Protein AF-A0A954D3E6-F1 (afdb_monomer)

Mean predicted aligned error: 11.36 Å

Secondary structure (DSSP, 8-state):
--EEEEEE-S--EEETTSPPEEEEEEEE-SSS-EEEE-TT--SSSEEEEEE-TTS-EEEEEEHHHHHHHTT-SS------EEEE-TT-EEEEEEEGGGG--PPPSEEEEEEEEEEETTTTEEEE---EEEEEE----SEEEEEEE-TTTTEEEEEEEEESSSEEEEEEEE-TTSTT-BPPPEEE------SSSPPP-----------S--------

Sequence (216 aa):
MSLKLSIEVPKPRLDTLEGLTVELTLENRGATAVSLPAEDDVSGAWGFEFFAPSGELVRRADGETHQWMMSTARVDREVRLDALPPGGTWRWSVDLATYHYGLPVGVHRLEAVCRSTSSSLELRSNPVSVEVAEVVPVRAQWSRDNSVLDGLVALFELNDGGRRWRLRQHNAPRPLAAWYSEPVELAPLPSDGDPPPFTATASFFRTDTFDHFFDR

Foldseek 3Di:
DDKAKAKDWPPQEEAQQDWTKMKIKMWAQDQFKDKFQDPPWLAQFKKKFKADPVRDTPDMFGSQLLCVQLVDVDDDHDRDIDIAGNGRMDMDMDTCLSSFDGDDAAKIKMKMWGDDPVPNDIHIHDIDIHGYHYFDFPDKDWDQPDPVWRKIKIWGFGDDPDTWIWIKIATDSRNNHIRRTDTDDDDDADPDDDGDPDPPPPPPPPPPDPPVDPDD

Nearest PDB structures (foldseek):
  4ouu-assembly2_B  TM=4.078E-01  e=1.882E-02  Mus musculus
  2ykl-assembly1_L  TM=3.929E-01  e=2.220E-02  Homo sapiens
  7t0j-assembly3_D  TM=3.971E-01  e=3.643E-02  Mus musculus
  7jwp-assembly2_C  TM=2.993E-01  e=2.220E-02  Homo sapiens
  4s1d-assembly2_C  TM=2.926E-01  e=2.478E-02  Mus musculus

pLDDT: mean 74.27, std 20.87, range [27.14, 98.19]

Radius of gyration: 20.29 Å; Cα contacts (8 Å, |Δi|>4): 457; chains: 1; bounding box: 52×30×50 Å

Solvent-accessible surface area (backbone atoms only — not comparable to full-atom values): 12558 Å² total; per-residue (Å²): 135,42,71,48,47,40,59,48,52,92,64,39,69,44,38,62,55,51,60,50,52,35,38,41,38,42,35,27,76,26,94,54,65,46,79,39,73,34,96,83,40,48,10,69,33,44,33,38,41,31,19,40,86,88,67,48,81,76,45,75,44,29,24,44,51,31,39,62,48,45,64,52,96,63,81,64,69,70,74,44,69,40,76,44,42,50,71,29,72,50,74,54,75,46,59,52,38,72,50,58,64,77,68,70,70,43,60,30,42,36,32,44,36,40,45,40,87,94,70,78,42,76,48,60,27,53,77,43,73,34,36,28,42,82,70,75,64,80,42,78,47,78,47,71,49,53,96,86,48,70,16,43,33,39,40,32,34,34,78,83,94,51,90,43,38,33,42,29,44,27,37,56,83,24,77,82,35,52,50,54,41,44,84,49,88,71,76,86,69,70,95,79,68,83,77,72,84,80,74,72,74,70,79,65,73,82,65,92,62,82,73,89,67,89,72,131

Structure (mmCIF, N/CA/C/O backbone):
data_AF-A0A954D3E6-F1
#
_entry.id   AF-A0A954D3E6-F1
#
loop_
_atom_site.group_PDB
_atom_site.id
_atom_site.type_symbol
_atom_site.label_atom_id
_atom_site.label_alt_id
_atom_site.label_comp_id
_atom_site.label_asym_id
_atom_site.label_entity_id
_atom_site.label_seq_id
_atom_site.pdbx_PDB_ins_code
_atom_site.Cartn_x
_atom_site.Cartn_y
_atom_site.Cartn_z
_atom_site.occupancy
_atom_site.B_iso_or_equiv
_atom_site.auth_seq_id
_atom_site.auth_comp_id
_atom_site.auth_asym_id
_atom_site.auth_atom_id
_atom_site.pdbx_PDB_model_num
ATOM 1 N N . MET A 1 1 ? -21.239 1.921 16.981 1.00 78.12 1 MET A N 1
ATOM 2 C CA . MET A 1 1 ? -19.884 2.365 16.598 1.00 78.12 1 MET A CA 1
ATOM 3 C C . MET A 1 1 ? -19.971 2.982 15.211 1.00 78.12 1 MET A C 1
ATOM 5 O O . MET A 1 1 ? -20.623 2.382 14.370 1.00 78.12 1 MET A O 1
ATOM 9 N N . SER A 1 2 ? -19.426 4.180 14.990 1.00 91.44 2 SER A N 1
ATOM 10 C CA . SER A 1 2 ? -19.468 4.857 13.684 1.00 91.44 2 SER A CA 1
ATOM 11 C C . SER A 1 2 ? -18.056 5.312 13.348 1.00 91.44 2 SER A C 1
ATOM 13 O O . SER A 1 2 ? -17.573 6.282 13.923 1.00 91.44 2 SER A O 1
ATOM 15 N N . LEU A 1 3 ? -17.374 4.558 12.491 1.00 94.81 3 LEU A N 1
ATOM 16 C CA . LEU A 1 3 ? -16.015 4.851 12.045 1.00 94.81 3 LEU A CA 1
ATOM 17 C C . LEU A 1 3 ? -16.036 5.121 10.544 1.00 94.81 3 LEU A C 1
ATOM 19 O O . LEU A 1 3 ? -16.798 4.485 9.814 1.00 94.81 3 LEU A O 1
ATOM 23 N N . LYS A 1 4 ? -15.190 6.039 10.082 1.00 96.56 4 LYS A N 1
ATOM 24 C CA . LYS A 1 4 ? -14.958 6.264 8.655 1.00 96.56 4 LYS A CA 1
ATOM 25 C C . LYS A 1 4 ? -13.467 6.181 8.372 1.00 96.56 4 LYS A C 1
ATOM 27 O O . LYS A 1 4 ? -12.716 7.037 8.824 1.00 96.56 4 LYS A O 1
ATOM 32 N N . LEU A 1 5 ? -13.075 5.181 7.593 1.00 97.44 5 LEU A N 1
ATOM 33 C CA . LEU A 1 5 ? -11.751 5.095 6.993 1.00 97.44 5 LEU A CA 1
ATOM 34 C C . LEU A 1 5 ? -11.808 5.724 5.598 1.00 97.44 5 LEU A C 1
ATOM 36 O O . LEU A 1 5 ? -12.749 5.479 4.845 1.00 97.44 5 LEU A O 1
ATOM 40 N N . SER A 1 6 ? -10.821 6.543 5.262 1.00 98.06 6 SER A N 1
ATOM 41 C CA . SER A 1 6 ? -10.653 7.129 3.932 1.00 98.06 6 SER A CA 1
ATOM 42 C C . SER A 1 6 ? -9.208 6.959 3.485 1.00 98.06 6 SER A C 1
ATOM 44 O O . SER A 1 6 ? -8.307 6.980 4.324 1.00 98.06 6 SER A O 1
ATOM 46 N N . ILE A 1 7 ? -9.010 6.789 2.181 1.00 98.06 7 ILE A N 1
ATOM 47 C CA . ILE A 1 7 ? -7.691 6.730 1.554 1.00 98.06 7 ILE A CA 1
ATOM 48 C C . ILE A 1 7 ? -7.613 7.756 0.431 1.00 98.06 7 ILE A C 1
ATOM 50 O O . ILE A 1 7 ? -8.561 7.923 -0.347 1.00 98.06 7 ILE A O 1
ATOM 54 N N . GLU A 1 8 ? -6.464 8.407 0.341 1.00 97.75 8 GLU A N 1
ATOM 55 C CA . GLU A 1 8 ? -6.088 9.296 -0.744 1.00 97.75 8 GLU A CA 1
ATOM 56 C C . GLU A 1 8 ? -4.745 8.854 -1.327 1.00 97.75 8 GLU A C 1
ATOM 58 O O . GLU A 1 8 ? -3.890 8.293 -0.640 1.00 97.75 8 GLU A O 1
ATOM 63 N N . VAL A 1 9 ? -4.578 9.073 -2.629 1.00 95.19 9 VAL A N 1
ATOM 64 C CA . VAL A 1 9 ? -3.352 8.744 -3.354 1.00 95.19 9 VAL A CA 1
ATOM 65 C C . VAL A 1 9 ? -2.873 10.021 -4.038 1.00 95.19 9 VAL A C 1
ATOM 67 O O . VAL A 1 9 ? -3.416 10.372 -5.089 1.00 95.19 9 VAL A O 1
ATOM 70 N N . PRO A 1 10 ? -1.877 10.729 -3.474 1.00 92.94 10 PRO A N 1
ATOM 71 C CA . PRO A 1 10 ? -1.414 12.008 -4.017 1.00 92.94 10 PRO A CA 1
ATOM 72 C C . PRO A 1 10 ? -0.921 11.909 -5.467 1.00 92.94 10 PRO A C 1
ATOM 74 O O . PRO A 1 10 ? -1.125 12.820 -6.269 1.00 92.94 10 PRO A O 1
ATOM 77 N N . LYS A 1 11 ? -0.302 10.775 -5.821 1.00 91.12 11 LYS A N 1
ATOM 78 C CA . LYS A 1 11 ? 0.173 10.465 -7.172 1.00 91.12 11 LYS A CA 1
ATOM 79 C C . LYS A 1 11 ? -0.433 9.134 -7.645 1.00 91.12 11 LYS A C 1
ATOM 81 O O . LYS A 1 11 ? 0.186 8.088 -7.473 1.00 91.12 11 LYS A O 1
ATOM 86 N N . PRO A 1 12 ? -1.644 9.143 -8.236 1.00 92.00 12 PRO A N 1
ATOM 87 C CA . PRO A 1 12 ? -2.346 7.917 -8.628 1.00 92.00 12 PRO A CA 1
ATOM 88 C C . PRO A 1 12 ? -1.847 7.319 -9.948 1.00 92.00 12 PRO A C 1
ATOM 90 O O . PRO A 1 12 ? -2.279 6.237 -10.329 1.00 92.00 12 PRO A O 1
ATOM 93 N N . ARG A 1 13 ? -0.961 8.021 -10.661 1.00 92.75 13 ARG A N 1
ATOM 94 C CA . ARG A 1 13 ? -0.287 7.532 -11.865 1.00 92.75 13 ARG A CA 1
ATOM 95 C C . ARG A 1 13 ? 1.185 7.352 -11.563 1.00 92.75 13 ARG A C 1
ATOM 97 O O . ARG A 1 13 ? 1.867 8.339 -11.282 1.00 92.75 13 ARG A O 1
ATOM 104 N N . LEU A 1 14 ? 1.646 6.117 -11.638 1.00 86.25 14 LEU A N 1
ATOM 105 C CA . LEU A 1 14 ? 3.039 5.754 -11.448 1.00 86.25 14 LEU A CA 1
ATOM 106 C C . LEU A 1 14 ? 3.505 4.838 -12.575 1.00 86.25 14 LEU A C 1
ATOM 108 O O . LEU A 1 14 ? 2.711 4.390 -13.402 1.00 86.25 14 LEU A O 1
ATOM 112 N N . ASP A 1 15 ? 4.793 4.548 -12.601 1.00 82.88 15 ASP A N 1
ATOM 113 C CA . ASP A 1 15 ? 5.345 3.495 -13.442 1.00 82.88 15 ASP A CA 1
ATOM 114 C C . ASP A 1 15 ? 5.902 2.325 -12.623 1.00 82.88 15 ASP A C 1
ATOM 116 O O . ASP A 1 15 ? 5.981 2.374 -11.396 1.00 82.88 15 ASP A O 1
ATOM 120 N N . THR A 1 16 ? 6.304 1.253 -13.306 1.00 78.69 16 THR A N 1
ATOM 121 C CA . THR A 1 16 ? 6.833 0.023 -12.691 1.00 78.69 16 THR A CA 1
ATOM 122 C C . THR A 1 16 ? 8.105 0.202 -11.853 1.00 78.69 16 THR A C 1
ATOM 124 O O . THR A 1 16 ? 8.546 -0.757 -11.217 1.00 78.69 16 THR A O 1
ATOM 127 N N . LEU A 1 17 ? 8.730 1.381 -11.858 1.00 74.50 17 LEU A N 1
ATOM 128 C CA . LEU A 1 17 ? 9.921 1.688 -11.068 1.00 74.50 17 LEU A CA 1
ATOM 129 C C . LEU A 1 17 ? 9.637 2.671 -9.914 1.00 74.50 17 LEU A C 1
ATOM 131 O O . LEU A 1 17 ? 10.546 2.959 -9.131 1.00 74.50 17 LEU A O 1
ATOM 135 N N . GLU A 1 18 ? 8.413 3.183 -9.789 1.00 76.38 18 GLU A N 1
ATOM 136 C CA . GLU A 1 18 ? 8.013 4.170 -8.781 1.00 76.38 18 GLU A CA 1
ATOM 137 C C . GLU A 1 18 ? 7.258 3.542 -7.608 1.00 76.38 18 GLU A C 1
ATOM 139 O O . GLU A 1 18 ? 6.498 2.586 -7.761 1.00 76.38 18 GLU A O 1
ATOM 144 N N . GLY A 1 19 ? 7.501 4.083 -6.413 1.00 77.00 19 GLY A N 1
ATOM 145 C CA . GLY A 1 19 ? 6.779 3.719 -5.199 1.00 77.00 19 GLY A CA 1
ATOM 146 C C . GLY A 1 19 ? 5.405 4.378 -5.151 1.00 77.00 19 GLY A C 1
ATOM 147 O O . GLY A 1 19 ? 5.209 5.471 -5.685 1.00 77.00 19 GLY A O 1
ATOM 148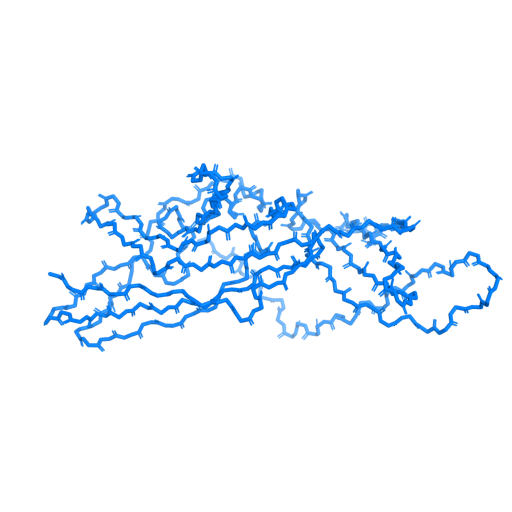 N N . LEU A 1 20 ? 4.455 3.719 -4.491 1.00 84.12 20 LEU A N 1
ATOM 149 C CA . LEU A 1 20 ? 3.125 4.266 -4.252 1.00 84.12 20 LEU A CA 1
ATOM 150 C C . LEU A 1 20 ? 3.017 4.747 -2.805 1.00 84.12 20 LEU A C 1
ATOM 152 O O . LEU A 1 20 ? 3.055 3.939 -1.883 1.00 84.12 20 LEU A O 1
ATOM 156 N N . THR A 1 21 ? 2.813 6.045 -2.612 1.00 88.62 21 THR A N 1
ATOM 157 C CA . THR A 1 21 ? 2.494 6.623 -1.301 1.00 88.62 21 THR A CA 1
ATOM 158 C C . THR A 1 21 ? 0.994 6.849 -1.183 1.00 88.62 21 THR A C 1
ATOM 160 O O . THR A 1 21 ? 0.347 7.297 -2.134 1.00 88.62 21 THR A O 1
ATOM 163 N N . VAL A 1 22 ? 0.444 6.551 -0.010 1.00 92.50 22 VAL A N 1
ATOM 164 C CA . VAL A 1 22 ? -0.978 6.714 0.297 1.00 92.50 22 VAL A CA 1
ATOM 165 C C . VAL A 1 22 ? -1.154 7.479 1.596 1.00 92.50 22 VAL A C 1
ATOM 167 O O . VAL A 1 22 ? -0.333 7.377 2.504 1.00 92.50 22 VAL A O 1
ATOM 170 N N . GLU A 1 23 ? -2.242 8.227 1.697 1.00 96.19 23 GLU A N 1
ATOM 171 C CA . GLU A 1 23 ? -2.630 8.938 2.909 1.00 96.19 23 GLU A CA 1
ATOM 172 C C . GLU A 1 23 ? -3.915 8.325 3.454 1.00 96.19 23 GLU A C 1
ATOM 174 O O . GLU A 1 23 ? -4.892 8.139 2.726 1.00 96.19 23 GLU A O 1
ATOM 179 N N . LEU A 1 24 ? -3.911 7.991 4.741 1.00 96.94 24 LEU A N 1
ATOM 180 C CA . LEU A 1 24 ? -5.054 7.418 5.434 1.00 96.94 24 LEU A CA 1
ATOM 181 C C . LEU A 1 24 ? -5.639 8.423 6.410 1.00 96.94 24 LEU A C 1
ATOM 183 O O . LEU A 1 24 ? -4.924 9.155 7.089 1.00 96.94 24 LEU A O 1
ATOM 187 N N . THR A 1 25 ? -6.966 8.439 6.488 1.00 97.62 25 THR A N 1
ATOM 188 C CA . THR A 1 25 ? -7.710 9.185 7.502 1.00 97.62 25 THR A CA 1
ATOM 189 C C . THR A 1 25 ? -8.730 8.267 8.156 1.00 97.62 25 THR A C 1
ATOM 191 O O . THR A 1 25 ? -9.601 7.723 7.473 1.00 97.62 25 THR A O 1
ATOM 194 N N . LEU A 1 26 ? -8.662 8.128 9.479 1.00 97.06 26 LEU A N 1
ATOM 195 C CA . LEU A 1 26 ? -9.629 7.376 10.274 1.00 97.06 26 LEU A CA 1
ATOM 196 C C . LEU A 1 26 ? -10.345 8.307 11.249 1.00 97.06 26 LEU A C 1
ATOM 198 O O . LEU A 1 26 ? -9.726 8.888 12.135 1.00 97.06 26 LEU A O 1
ATOM 202 N N . GLU A 1 27 ? -11.660 8.429 11.099 1.00 97.06 27 GLU A N 1
ATOM 203 C CA . GLU A 1 27 ? -12.508 9.272 11.943 1.00 97.06 27 GLU A CA 1
ATOM 204 C C . GLU A 1 27 ? -13.409 8.419 12.836 1.00 97.06 27 GLU A C 1
ATOM 206 O O . GLU A 1 27 ? -14.119 7.534 12.343 1.00 97.06 27 GLU A O 1
ATOM 211 N N . ASN A 1 28 ? -13.475 8.746 14.128 1.00 96.44 28 ASN A N 1
ATOM 212 C CA . ASN A 1 28 ? -14.502 8.226 15.024 1.00 96.44 28 ASN A CA 1
ATOM 213 C C . ASN A 1 28 ? -15.670 9.207 15.122 1.00 96.44 28 ASN A C 1
ATOM 215 O O . ASN A 1 28 ? -15.632 10.192 15.852 1.00 96.44 28 ASN A O 1
ATOM 219 N N . ARG A 1 29 ? -16.747 8.903 14.404 1.00 96.06 29 ARG A N 1
ATOM 220 C CA . ARG A 1 29 ? -17.997 9.678 14.382 1.00 96.06 29 ARG A CA 1
ATOM 221 C C . ARG A 1 29 ? -18.996 9.212 15.445 1.00 96.06 29 ARG A C 1
ATOM 223 O O . ARG A 1 29 ? -20.144 9.652 15.451 1.00 96.06 29 ARG A O 1
ATOM 230 N N . GLY A 1 30 ? -18.606 8.256 16.285 1.00 94.06 30 GLY A N 1
ATOM 231 C CA . GLY A 1 30 ? -19.411 7.744 17.385 1.00 94.06 30 GLY A CA 1
ATOM 232 C C . GLY A 1 30 ? -19.293 8.589 18.653 1.00 94.06 30 GLY A C 1
ATOM 233 O O . GLY A 1 30 ? -18.444 9.465 18.773 1.00 94.06 30 GLY A O 1
ATOM 234 N N . ALA A 1 31 ? -20.145 8.279 19.630 1.00 94.06 31 ALA A N 1
ATOM 235 C CA . ALA A 1 31 ? -20.159 8.935 20.939 1.00 94.06 31 ALA A CA 1
ATOM 236 C C . ALA A 1 31 ? -19.184 8.312 21.961 1.00 94.06 31 ALA A C 1
ATOM 238 O O . ALA A 1 31 ? -19.068 8.809 23.077 1.00 94.06 31 ALA A O 1
ATOM 239 N N . THR A 1 32 ? -18.503 7.216 21.612 1.00 94.44 32 THR A N 1
ATOM 240 C CA . THR A 1 32 ? -17.624 6.451 22.512 1.00 94.44 32 THR A CA 1
ATOM 241 C C . THR A 1 32 ? -16.242 6.283 21.899 1.00 94.44 32 THR A C 1
ATOM 243 O O . THR A 1 32 ? -16.127 6.163 20.679 1.00 94.44 32 THR A O 1
ATOM 246 N N . ALA A 1 33 ? -15.202 6.242 22.737 1.00 93.38 33 ALA A N 1
ATOM 247 C CA . ALA A 1 33 ? -13.860 5.887 22.286 1.00 93.38 33 ALA A CA 1
ATOM 248 C C . ALA A 1 33 ? -13.853 4.462 21.710 1.00 93.38 33 ALA A C 1
ATOM 250 O O . ALA A 1 33 ? -14.630 3.609 22.151 1.00 93.38 33 ALA A O 1
ATOM 251 N N . VAL A 1 34 ? -12.989 4.214 20.728 1.00 91.94 34 VAL A N 1
ATOM 252 C CA . VAL A 1 34 ? -12.816 2.892 20.116 1.00 91.94 34 VAL A CA 1
ATOM 253 C C . VAL A 1 34 ? -11.343 2.521 20.158 1.00 91.94 34 VAL A C 1
ATOM 255 O O . VAL A 1 34 ? -10.499 3.324 19.774 1.00 91.94 34 VAL A O 1
ATOM 258 N N . SER A 1 35 ? -11.047 1.312 20.630 1.00 92.31 35 SER A N 1
ATOM 259 C CA . SER A 1 35 ? -9.698 0.751 20.592 1.00 92.31 35 SER A CA 1
ATOM 260 C C . SER A 1 35 ? -9.478 0.060 19.249 1.00 92.31 35 SER A C 1
ATOM 262 O O . SER A 1 35 ? -10.285 -0.780 18.845 1.00 92.31 35 SER A O 1
ATOM 264 N N . LEU A 1 36 ? -8.437 0.475 18.536 1.00 92.50 36 LEU A N 1
ATOM 265 C CA . LEU A 1 36 ? -8.158 0.115 17.148 1.00 92.50 36 LEU A CA 1
ATOM 266 C C . LEU A 1 36 ? -6.670 -0.203 16.995 1.00 92.50 36 LEU A C 1
ATOM 268 O O . LEU A 1 36 ? -5.882 0.326 17.779 1.00 92.50 36 LEU A O 1
ATOM 272 N N . PRO A 1 37 ? -6.268 -1.025 16.009 1.00 92.56 37 PRO A N 1
ATOM 273 C CA . PRO A 1 37 ? -4.857 -1.181 15.678 1.00 92.56 37 PRO A CA 1
ATOM 274 C C . PRO A 1 37 ? -4.221 0.193 15.434 1.00 92.56 37 PRO A C 1
ATOM 276 O O . PRO A 1 37 ? -4.775 0.999 14.679 1.00 92.56 37 PRO A O 1
ATOM 279 N N . ALA A 1 38 ? -3.109 0.465 16.114 1.00 89.75 38 ALA A N 1
ATOM 280 C CA . ALA A 1 38 ? -2.387 1.729 16.034 1.00 89.75 38 ALA A CA 1
ATOM 281 C C . ALA A 1 38 ? -1.880 1.989 14.604 1.00 89.75 38 ALA A C 1
ATOM 283 O O . ALA A 1 38 ? -1.815 1.079 13.778 1.00 89.75 38 ALA A O 1
ATOM 284 N N . GLU A 1 39 ? -1.528 3.236 14.294 1.00 85.62 39 GLU A N 1
ATOM 285 C CA . GLU A 1 39 ? -1.011 3.607 12.967 1.00 85.62 39 GLU A CA 1
ATOM 286 C C . GLU A 1 39 ? 0.337 2.946 12.633 1.00 85.62 39 GLU A C 1
ATOM 288 O O . GLU A 1 39 ? 0.628 2.696 11.464 1.00 85.62 39 GLU A O 1
ATOM 293 N N . ASP A 1 40 ? 1.132 2.634 13.660 1.00 83.31 40 ASP A N 1
ATOM 294 C CA . ASP A 1 40 ? 2.431 1.965 13.578 1.00 83.31 40 ASP A CA 1
ATOM 295 C C . ASP A 1 40 ? 2.344 0.449 13.835 1.00 83.31 40 ASP A C 1
ATOM 297 O O . ASP A 1 40 ? 3.370 -0.219 13.978 1.00 83.31 40 ASP A O 1
ATOM 301 N N . ASP A 1 41 ? 1.129 -0.107 13.889 1.00 86.31 41 ASP A N 1
ATOM 302 C CA . ASP A 1 41 ? 0.912 -1.541 14.047 1.00 86.31 41 ASP A CA 1
ATOM 303 C C . ASP A 1 41 ? 1.467 -2.306 12.837 1.00 86.31 41 ASP A C 1
ATOM 305 O O . ASP A 1 41 ? 1.045 -2.121 11.694 1.00 86.31 41 ASP A O 1
ATOM 309 N N . VAL A 1 42 ? 2.418 -3.199 13.104 1.00 83.38 42 VAL A N 1
ATOM 310 C CA . VAL A 1 42 ? 3.070 -4.032 12.084 1.00 83.38 42 VAL A CA 1
ATOM 311 C C . VAL A 1 42 ? 2.408 -5.401 11.934 1.00 83.38 42 VAL A C 1
ATOM 313 O O . VAL A 1 42 ? 2.907 -6.233 11.177 1.00 83.38 42 VAL A O 1
ATOM 316 N N . SER A 1 43 ? 1.300 -5.661 12.631 1.00 87.50 43 SER A N 1
ATOM 317 C CA . SER A 1 43 ? 0.546 -6.907 12.501 1.00 87.50 43 SER A CA 1
ATOM 318 C C . SER A 1 43 ? -0.170 -7.002 11.139 1.00 87.50 43 SER A C 1
ATOM 320 O O . SER A 1 43 ? -0.091 -6.122 10.281 1.00 87.50 43 SER A O 1
ATOM 322 N N . GLY A 1 44 ? -0.922 -8.081 10.915 1.00 87.19 44 GLY A N 1
ATOM 323 C CA . GLY A 1 44 ? -1.770 -8.232 9.726 1.00 87.19 44 GLY A CA 1
ATOM 324 C C . GLY A 1 44 ? -3.080 -7.431 9.762 1.00 87.19 44 GLY A C 1
ATOM 325 O O . GLY A 1 44 ? -3.939 -7.658 8.904 1.00 87.19 44 GLY A O 1
ATOM 326 N N . ALA A 1 45 ? -3.286 -6.571 10.768 1.00 91.81 45 ALA A N 1
ATOM 327 C CA . ALA A 1 45 ? -4.561 -5.898 10.987 1.00 91.81 45 ALA A CA 1
ATOM 328 C C . ALA A 1 45 ? -4.827 -4.770 9.982 1.00 91.81 45 ALA A C 1
ATOM 330 O O . ALA A 1 45 ? -5.940 -4.668 9.460 1.00 91.81 45 ALA A O 1
ATOM 331 N N . TRP A 1 46 ? -3.818 -3.956 9.673 1.00 91.62 46 TRP A N 1
ATOM 332 C CA . TRP A 1 46 ? -3.878 -2.982 8.585 1.00 91.62 46 TRP A CA 1
ATOM 333 C C . TRP A 1 46 ? -3.381 -3.595 7.283 1.00 91.62 46 TRP A C 1
ATOM 335 O O . TRP A 1 46 ? -2.355 -4.272 7.248 1.00 91.62 46 TRP A O 1
ATOM 345 N N . GLY A 1 47 ? -4.091 -3.324 6.191 1.00 92.00 47 GLY A N 1
ATOM 346 C CA . GLY A 1 47 ? -3.647 -3.740 4.873 1.00 92.00 47 GLY A CA 1
ATOM 347 C C . GLY A 1 47 ? -4.225 -2.921 3.732 1.00 92.00 47 GLY A C 1
ATOM 348 O O . GLY A 1 47 ? -5.164 -2.144 3.887 1.00 92.00 47 GLY A O 1
ATOM 349 N N . PHE A 1 48 ? -3.650 -3.144 2.562 1.00 92.62 48 PHE A N 1
ATOM 350 C CA . PHE A 1 48 ? -3.974 -2.502 1.301 1.00 92.62 48 PHE A CA 1
ATOM 351 C C . PHE A 1 48 ? -4.253 -3.587 0.274 1.00 92.62 48 PHE A C 1
ATOM 353 O O . PHE A 1 48 ? -3.428 -4.478 0.060 1.00 92.62 48 PHE A O 1
ATOM 360 N N . GLU A 1 49 ? -5.426 -3.531 -0.341 1.00 94.31 49 GLU A N 1
ATOM 361 C CA . GLU A 1 49 ? -5.890 -4.515 -1.312 1.00 94.31 49 GLU A CA 1
ATOM 362 C C . GLU A 1 49 ? -5.988 -3.872 -2.690 1.00 94.31 49 GLU A C 1
ATOM 364 O O . GLU A 1 49 ? -6.623 -2.832 -2.863 1.00 94.31 49 GLU A O 1
ATOM 369 N N . PHE A 1 50 ? -5.354 -4.513 -3.668 1.00 93.19 50 PHE A N 1
ATOM 370 C CA . PHE A 1 50 ? -5.338 -4.084 -5.056 1.00 93.19 50 PHE A CA 1
ATOM 371 C C . PHE A 1 50 ? -6.114 -5.072 -5.903 1.00 93.19 50 PHE A C 1
ATOM 373 O O . PHE A 1 50 ? -5.814 -6.269 -5.912 1.00 93.19 50 PHE A O 1
ATOM 380 N N . PHE A 1 51 ? -7.076 -4.555 -6.652 1.00 95.38 51 PHE A N 1
ATOM 381 C CA . PHE A 1 51 ? -7.941 -5.342 -7.509 1.00 95.38 51 PHE A CA 1
ATOM 382 C C . PHE A 1 51 ? -7.739 -4.970 -8.972 1.00 95.38 51 PHE A C 1
ATOM 384 O O . PHE A 1 51 ? -7.683 -3.787 -9.314 1.00 95.38 51 PHE A O 1
ATOM 391 N N . ALA A 1 52 ? -7.704 -5.979 -9.837 1.00 92.69 52 ALA A N 1
ATOM 392 C CA . ALA A 1 52 ? -7.783 -5.791 -11.278 1.00 92.69 52 ALA A CA 1
ATOM 393 C C . ALA A 1 52 ? -9.150 -5.193 -11.668 1.00 92.69 52 ALA A C 1
ATOM 395 O O . ALA A 1 52 ? -10.113 -5.295 -10.899 1.00 92.69 52 ALA A O 1
ATOM 396 N N . PRO A 1 53 ? -9.306 -4.658 -12.895 1.00 91.31 53 PRO A N 1
ATOM 397 C CA . PRO A 1 53 ? -10.604 -4.190 -13.387 1.00 91.31 53 PRO A CA 1
ATOM 398 C C . PRO A 1 53 ? -11.677 -5.288 -13.417 1.00 91.31 53 PRO A C 1
ATOM 400 O O . PRO A 1 53 ? -12.866 -4.991 -13.345 1.00 91.31 53 PRO A O 1
ATOM 403 N N . SER A 1 54 ? -11.265 -6.559 -13.487 1.00 93.12 54 SER A N 1
ATOM 404 C CA . SER A 1 54 ? -12.140 -7.732 -13.369 1.00 93.12 54 SER A CA 1
ATOM 405 C C . SER A 1 54 ? -12.709 -7.946 -11.959 1.00 93.12 54 SER A C 1
ATOM 407 O O . SER A 1 54 ? -13.620 -8.754 -11.793 1.00 93.12 54 SER A O 1
ATOM 409 N N . GLY A 1 55 ? -12.184 -7.250 -10.945 1.00 92.12 55 GLY A N 1
ATOM 410 C CA . GLY A 1 55 ? -12.533 -7.416 -9.533 1.00 92.12 55 GLY A CA 1
ATOM 411 C C . GLY A 1 55 ? -11.704 -8.471 -8.795 1.00 92.12 55 GLY A C 1
ATOM 412 O O . GLY A 1 55 ? -11.906 -8.667 -7.599 1.00 92.12 55 GLY A O 1
ATOM 413 N N . GLU A 1 56 ? -10.769 -9.140 -9.472 1.00 93.81 56 GLU A N 1
ATOM 414 C CA . GLU A 1 56 ? -9.856 -10.103 -8.849 1.00 93.81 56 GLU A CA 1
ATOM 415 C C . GLU A 1 56 ? -8.824 -9.397 -7.964 1.00 93.81 56 GLU A C 1
ATOM 417 O O . GLU A 1 56 ? -8.265 -8.376 -8.362 1.00 93.81 56 GLU A O 1
ATOM 422 N N . LEU A 1 57 ? -8.548 -9.950 -6.778 1.00 91.62 57 LEU A N 1
ATOM 423 C CA . LEU A 1 57 ? -7.471 -9.477 -5.910 1.00 91.62 57 LEU A CA 1
ATOM 424 C C . LEU A 1 57 ? -6.117 -9.844 -6.530 1.00 91.62 57 LEU A C 1
ATOM 426 O O . LEU A 1 57 ? -5.738 -11.010 -6.569 1.00 91.62 57 LEU A O 1
ATOM 430 N N . VAL A 1 58 ? -5.374 -8.835 -6.970 1.00 89.31 58 VAL A N 1
ATOM 431 C CA . VAL A 1 58 ? -4.050 -8.992 -7.5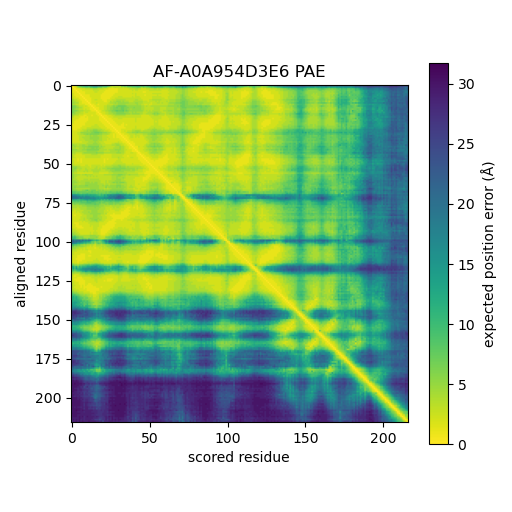89 1.00 89.31 58 VAL A CA 1
ATOM 432 C C . VAL A 1 58 ? -2.950 -8.919 -6.541 1.00 89.31 58 VAL A C 1
ATOM 434 O O . VAL A 1 58 ? -1.915 -9.576 -6.656 1.00 89.31 58 VAL A O 1
ATOM 437 N N . ARG A 1 59 ? -3.152 -8.089 -5.513 1.00 86.56 59 ARG A N 1
ATOM 438 C CA . ARG A 1 59 ? -2.142 -7.857 -4.485 1.00 86.56 59 ARG A CA 1
ATOM 439 C C . ARG A 1 59 ? -2.771 -7.525 -3.144 1.00 86.56 59 ARG A C 1
ATOM 441 O O . ARG A 1 59 ? -3.782 -6.832 -3.075 1.00 86.56 59 ARG A O 1
ATOM 448 N N . ARG A 1 60 ? -2.089 -7.949 -2.086 1.00 88.25 60 ARG A N 1
ATOM 449 C CA . ARG A 1 60 ? -2.303 -7.484 -0.722 1.00 88.25 60 ARG A CA 1
ATOM 450 C C . ARG A 1 60 ? -0.963 -7.069 -0.121 1.00 88.25 60 ARG A C 1
ATOM 452 O O . ARG A 1 60 ? 0.027 -7.771 -0.319 1.00 88.25 60 ARG A O 1
ATOM 459 N N . ALA A 1 61 ? -0.949 -5.939 0.571 1.00 85.31 61 ALA A N 1
ATOM 460 C CA . ALA A 1 61 ? 0.175 -5.471 1.371 1.00 85.31 61 ALA A CA 1
ATOM 461 C C . ALA A 1 61 ? -0.321 -5.208 2.794 1.00 85.31 61 ALA A C 1
ATOM 463 O O . ALA A 1 61 ? -1.262 -4.447 2.975 1.00 85.31 61 ALA A O 1
ATOM 464 N N . ASP A 1 62 ? 0.274 -5.857 3.785 1.00 87.12 62 ASP A N 1
ATOM 465 C CA . ASP A 1 62 ? -0.028 -5.680 5.207 1.00 87.12 62 ASP A CA 1
ATOM 466 C C . ASP A 1 62 ? 1.250 -5.783 6.043 1.00 87.12 62 ASP A C 1
ATOM 468 O O . ASP A 1 62 ? 2.330 -6.074 5.516 1.00 87.12 62 ASP A O 1
ATOM 472 N N . GLY A 1 63 ? 1.151 -5.502 7.342 1.00 81.06 63 GLY A N 1
ATOM 473 C CA . GLY A 1 63 ? 2.313 -5.495 8.224 1.00 81.06 63 GLY A CA 1
ATOM 474 C C . GLY A 1 63 ? 3.046 -6.843 8.269 1.00 81.06 63 GLY A C 1
ATOM 475 O O . GLY A 1 63 ? 4.276 -6.863 8.245 1.00 81.06 63 GLY A O 1
ATOM 476 N N . GLU A 1 64 ? 2.334 -7.977 8.189 1.00 82.25 64 GLU A N 1
ATOM 477 C CA . GLU A 1 64 ? 2.978 -9.293 8.049 1.00 82.25 64 GLU A CA 1
ATOM 478 C C . GLU A 1 64 ? 3.798 -9.383 6.754 1.00 82.25 64 GLU A C 1
ATOM 480 O O . GLU A 1 64 ? 4.941 -9.843 6.779 1.00 82.25 64 GLU A O 1
ATOM 485 N N . THR A 1 65 ? 3.251 -8.914 5.627 1.00 76.50 65 THR A N 1
ATOM 486 C CA . THR A 1 65 ? 3.974 -8.852 4.347 1.00 76.50 65 THR A CA 1
ATOM 487 C C . THR A 1 65 ? 5.265 -8.043 4.485 1.00 76.50 65 THR A C 1
ATOM 489 O O . THR A 1 65 ? 6.316 -8.488 4.023 1.00 76.50 65 THR A O 1
ATOM 492 N N . HIS A 1 66 ? 5.220 -6.888 5.157 1.00 74.81 66 HIS A N 1
ATOM 493 C CA . HIS A 1 66 ? 6.411 -6.074 5.413 1.00 74.81 66 HIS A CA 1
ATOM 494 C C . HIS A 1 66 ? 7.453 -6.832 6.249 1.00 74.81 66 HIS A C 1
ATOM 496 O O . HIS A 1 66 ? 8.621 -6.888 5.867 1.00 74.81 66 HIS A O 1
ATOM 502 N N . GLN A 1 67 ? 7.038 -7.482 7.339 1.00 76.12 67 GLN A N 1
ATOM 503 C CA . GLN A 1 67 ? 7.936 -8.253 8.204 1.00 76.12 67 GLN A CA 1
ATOM 504 C C . GLN A 1 67 ? 8.611 -9.423 7.476 1.00 76.12 67 GLN A C 1
ATOM 506 O O . GLN A 1 67 ? 9.822 -9.618 7.605 1.00 76.12 67 GLN A O 1
ATOM 511 N N . TRP A 1 68 ? 7.860 -10.161 6.650 1.00 71.38 68 TRP A N 1
ATOM 512 C CA . TRP A 1 68 ? 8.419 -11.221 5.807 1.00 71.38 68 TRP A CA 1
ATOM 513 C C . TRP A 1 68 ? 9.505 -10.694 4.864 1.00 71.38 68 TRP A C 1
ATOM 515 O O . TRP A 1 68 ? 10.552 -11.325 4.717 1.00 71.38 68 TRP A O 1
ATOM 525 N N . MET A 1 69 ? 9.292 -9.521 4.261 1.00 66.00 69 MET A N 1
ATOM 526 C CA . MET A 1 69 ? 10.263 -8.908 3.346 1.00 66.00 69 MET A CA 1
ATOM 527 C C . MET A 1 69 ? 11.527 -8.405 4.053 1.00 66.00 69 MET A C 1
ATOM 529 O O . MET A 1 69 ? 12.603 -8.394 3.454 1.00 66.00 69 MET A O 1
ATOM 533 N N . MET A 1 70 ? 11.422 -8.045 5.332 1.00 66.12 70 MET A N 1
ATOM 534 C CA . MET A 1 70 ? 12.566 -7.685 6.175 1.00 66.12 70 MET A CA 1
ATOM 535 C C . MET A 1 70 ? 13.393 -8.899 6.625 1.00 66.12 70 MET A C 1
ATOM 537 O O . MET A 1 70 ? 14.438 -8.722 7.247 1.00 66.12 70 MET A O 1
ATOM 541 N N . SER A 1 71 ? 12.960 -10.132 6.323 1.00 62.47 71 SER A N 1
ATOM 542 C CA . SER A 1 71 ? 13.607 -11.367 6.784 1.00 62.47 71 SER A CA 1
ATOM 543 C C . SER A 1 71 ? 13.819 -11.396 8.308 1.00 62.47 71 SER A C 1
ATOM 545 O O . SER A 1 71 ? 14.813 -11.948 8.797 1.00 62.47 71 SER A O 1
ATOM 547 N N . THR A 1 72 ? 12.898 -10.817 9.087 1.00 59.16 72 THR A N 1
ATOM 548 C CA . THR A 1 72 ? 12.944 -10.969 10.542 1.00 59.16 72 THR A CA 1
ATOM 549 C C . THR A 1 72 ? 12.716 -12.445 10.870 1.00 59.16 72 THR A C 1
ATOM 551 O O . THR A 1 72 ? 11.811 -13.091 10.346 1.00 59.16 72 THR A O 1
ATOM 554 N N . ALA A 1 73 ? 13.572 -13.031 11.713 1.00 55.69 73 ALA A N 1
ATOM 555 C CA . ALA A 1 73 ? 13.556 -14.475 11.976 1.00 55.69 73 ALA A CA 1
ATOM 556 C C . ALA A 1 73 ? 12.222 -14.985 12.571 1.00 55.69 73 ALA A C 1
ATOM 558 O O . ALA A 1 73 ? 11.994 -16.196 12.611 1.00 55.69 73 ALA A O 1
ATOM 559 N N . ARG A 1 74 ? 11.351 -14.078 13.044 1.00 74.69 74 ARG A N 1
ATOM 560 C CA . ARG A 1 74 ? 9.968 -14.341 13.458 1.00 74.69 74 ARG A CA 1
ATOM 561 C C . ARG A 1 74 ? 9.079 -13.144 13.116 1.00 74.69 74 ARG A C 1
ATOM 563 O O . ARG A 1 74 ? 9.465 -12.010 13.382 1.00 74.69 74 ARG A O 1
ATOM 570 N N . VAL A 1 75 ? 7.897 -13.433 12.574 1.00 79.25 75 VAL A N 1
ATOM 571 C CA . VAL A 1 75 ? 6.819 -12.454 12.389 1.00 79.25 75 VAL A CA 1
ATOM 572 C C . VAL A 1 75 ? 6.143 -12.225 13.735 1.00 79.25 75 VAL A C 1
ATOM 574 O O . VAL A 1 75 ? 5.675 -13.182 14.359 1.00 79.25 75 VAL A O 1
ATOM 577 N N . ASP A 1 76 ? 6.096 -10.974 14.160 1.00 82.44 76 ASP A N 1
ATOM 578 C CA . ASP A 1 76 ? 5.261 -10.506 15.248 1.00 82.44 76 ASP A CA 1
ATOM 579 C C . ASP A 1 76 ? 3.819 -10.333 14.754 1.00 82.44 76 ASP A C 1
ATOM 581 O O . ASP A 1 76 ? 3.550 -9.673 13.750 1.00 82.44 76 ASP A O 1
ATOM 585 N N . ARG A 1 77 ? 2.886 -10.983 15.442 1.00 84.75 77 ARG A N 1
ATOM 586 C CA . ARG A 1 77 ? 1.450 -10.929 15.135 1.00 84.75 77 ARG A CA 1
ATOM 587 C C . ARG A 1 77 ? 0.656 -10.220 16.219 1.00 84.75 77 ARG A C 1
ATOM 589 O O . ARG A 1 77 ? -0.573 -10.204 16.147 1.00 84.75 77 ARG A O 1
ATOM 596 N N . GLU A 1 78 ? 1.327 -9.720 17.249 1.00 87.62 78 GLU A N 1
ATOM 597 C CA . GLU A 1 78 ? 0.666 -8.981 18.302 1.00 87.62 78 GLU A CA 1
ATOM 598 C C . GLU A 1 78 ? 0.092 -7.690 17.721 1.00 87.62 78 GLU A C 1
ATOM 600 O O . GLU A 1 78 ? 0.777 -6.931 17.042 1.00 87.62 78 GLU A O 1
ATOM 605 N N . VAL A 1 79 ? -1.205 -7.481 17.945 1.00 88.75 79 VAL A N 1
ATOM 606 C CA . VAL A 1 79 ? -1.885 -6.270 17.496 1.00 88.75 79 VAL A CA 1
ATOM 607 C C . VAL A 1 79 ? -1.674 -5.208 18.558 1.00 88.75 79 VAL A C 1
ATOM 609 O O . VAL A 1 79 ? -2.202 -5.325 19.669 1.00 88.75 79 VAL A O 1
ATOM 612 N N . ARG A 1 80 ? -0.958 -4.144 18.208 1.00 89.44 80 ARG A N 1
ATOM 613 C CA . ARG A 1 80 ? -0.818 -2.980 19.074 1.00 89.44 80 ARG A CA 1
ATOM 614 C C . ARG A 1 80 ? -2.051 -2.105 18.934 1.00 89.44 80 ARG A C 1
ATOM 616 O O . ARG A 1 80 ? -2.371 -1.636 17.847 1.00 89.44 80 ARG A O 1
ATOM 623 N N . LEU A 1 81 ? -2.753 -1.884 20.040 1.00 91.81 81 LEU A N 1
ATOM 624 C CA . LEU A 1 81 ? -3.976 -1.090 20.055 1.00 91.81 81 LEU A CA 1
ATOM 625 C C . LEU A 1 81 ? -3.725 0.314 20.602 1.00 91.81 81 LEU A C 1
ATOM 627 O O . LEU A 1 81 ? -2.997 0.482 21.577 1.00 91.81 81 LEU A O 1
ATOM 631 N N . ASP A 1 82 ? -4.414 1.295 20.028 1.00 93.81 82 ASP A N 1
ATOM 632 C CA . ASP A 1 82 ? -4.532 2.644 20.573 1.00 93.81 82 ASP A CA 1
ATOM 633 C C . ASP A 1 82 ? -6.001 3.104 20.567 1.00 93.81 82 ASP A C 1
ATOM 635 O O . ASP A 1 82 ? -6.866 2.518 19.904 1.00 93.81 82 ASP A O 1
ATOM 639 N N . ALA A 1 83 ? -6.322 4.107 21.379 1.00 93.69 83 ALA A N 1
ATOM 640 C CA . ALA A 1 83 ? -7.679 4.598 21.558 1.00 93.69 83 ALA A CA 1
ATOM 641 C C . ALA A 1 83 ? -7.952 5.824 20.680 1.00 93.69 83 ALA A C 1
ATOM 643 O O . ALA A 1 83 ? -7.361 6.886 20.858 1.00 93.69 83 ALA A O 1
ATOM 644 N N . LEU A 1 84 ? -8.948 5.719 19.799 1.00 94.44 84 LEU A N 1
ATOM 645 C CA . LEU A 1 84 ? -9.477 6.853 19.048 1.00 94.44 84 LEU A CA 1
ATOM 646 C C . LEU A 1 84 ? -10.678 7.457 19.803 1.00 94.44 84 LEU A C 1
ATOM 648 O O . LEU A 1 84 ? -11.741 6.818 19.870 1.00 94.44 84 LEU A O 1
ATOM 652 N N . PRO A 1 85 ? -10.561 8.665 20.393 1.00 96.44 85 PRO A N 1
ATOM 653 C CA . PRO A 1 85 ? -11.637 9.267 21.181 1.00 96.44 85 PRO A CA 1
ATOM 654 C C . PRO A 1 85 ? -12.878 9.599 20.329 1.00 96.44 85 PRO A C 1
ATOM 656 O O . PRO A 1 85 ? -12.783 9.656 19.101 1.00 96.44 85 PRO A O 1
ATOM 659 N N . PRO A 1 86 ? -14.052 9.840 20.949 1.00 96.81 86 PRO A N 1
ATOM 660 C CA . PRO A 1 86 ? -15.232 10.346 20.243 1.00 96.81 86 PRO A CA 1
ATOM 661 C C . PRO A 1 86 ? -14.909 11.647 19.498 1.00 96.81 86 PRO A C 1
ATOM 663 O O . PRO A 1 86 ? -14.351 12.571 20.087 1.00 96.81 86 PRO A O 1
ATOM 666 N N . GLY A 1 87 ? -15.242 11.727 18.210 1.00 96.19 87 GLY A N 1
ATOM 667 C CA . GLY A 1 87 ? -14.884 12.864 17.351 1.00 96.19 87 GLY A CA 1
ATOM 668 C C . GLY A 1 87 ? -13.401 12.932 16.961 1.00 96.19 87 GLY A C 1
ATOM 669 O O . GLY A 1 87 ? -13.004 13.858 16.257 1.00 96.19 87 GLY A O 1
ATOM 670 N N . GLY A 1 88 ? -12.580 11.975 17.403 1.00 96.62 88 GLY A N 1
ATOM 671 C CA . GLY A 1 88 ? -11.154 11.902 17.100 1.00 96.62 88 GLY A CA 1
ATOM 672 C C . GLY A 1 88 ? -10.873 11.573 15.636 1.00 96.62 88 GLY A C 1
ATOM 673 O O . GLY A 1 88 ? -11.694 10.963 14.945 1.00 96.62 88 GLY A O 1
ATOM 674 N N . THR A 1 89 ? -9.690 11.972 15.169 1.00 97.06 89 THR A N 1
ATOM 675 C CA . THR A 1 89 ? -9.198 11.682 13.818 1.00 97.06 89 THR A CA 1
ATOM 676 C C . THR A 1 89 ? -7.725 11.287 13.869 1.00 97.06 89 THR A C 1
ATOM 678 O O . THR A 1 89 ? -6.924 12.017 14.448 1.00 97.06 89 THR A O 1
ATOM 681 N N . TRP A 1 90 ? -7.374 10.172 13.232 1.00 96.62 90 TRP A N 1
ATOM 682 C CA . TRP A 1 90 ? -5.991 9.808 12.913 1.00 96.62 90 TRP A CA 1
ATOM 683 C C . TRP A 1 90 ? -5.708 10.084 11.440 1.00 96.62 90 TRP A C 1
ATOM 685 O O . TRP A 1 90 ? -6.578 9.855 10.592 1.00 96.62 90 TRP A O 1
ATOM 695 N N . ARG A 1 91 ? -4.503 10.581 11.144 1.00 96.31 91 ARG A N 1
ATOM 696 C CA . ARG A 1 91 ? -4.009 10.799 9.781 1.00 96.31 91 ARG A CA 1
ATOM 697 C C . ARG A 1 91 ? -2.548 10.414 9.690 1.00 96.31 91 ARG A C 1
ATOM 699 O O . ARG A 1 91 ? -1.737 10.974 10.418 1.00 96.31 91 ARG A O 1
ATOM 706 N N . TRP A 1 92 ? -2.232 9.525 8.763 1.00 94.50 92 TRP A N 1
ATOM 707 C CA . TRP A 1 92 ? -0.869 9.064 8.549 1.00 94.50 92 TRP A CA 1
ATOM 708 C C . TRP A 1 92 ? -0.632 8.755 7.074 1.00 94.50 92 TRP A C 1
ATOM 710 O O . TRP A 1 92 ? -1.568 8.512 6.308 1.00 94.50 92 TRP A O 1
ATOM 720 N N . SER A 1 93 ? 0.635 8.805 6.676 1.00 91.44 93 SER A N 1
ATOM 721 C CA . SER A 1 93 ? 1.081 8.481 5.325 1.00 91.44 93 SER A CA 1
ATOM 722 C C . SER A 1 93 ? 1.808 7.145 5.350 1.00 91.44 93 SER A C 1
ATOM 724 O O . SER A 1 93 ? 2.582 6.873 6.268 1.00 91.44 93 SER A O 1
ATOM 726 N N . VAL A 1 94 ? 1.551 6.309 4.350 1.00 86.12 94 VAL A N 1
ATOM 727 C CA . VAL A 1 94 ? 2.208 5.016 4.195 1.00 86.12 94 VAL A CA 1
ATOM 728 C C . VAL A 1 94 ? 2.858 4.967 2.827 1.00 86.12 94 VAL A C 1
ATOM 730 O O . VAL A 1 94 ? 2.199 5.100 1.795 1.00 86.12 94 VAL A O 1
ATOM 733 N N . ASP A 1 95 ? 4.163 4.735 2.818 1.00 83.19 95 ASP A N 1
ATOM 734 C CA . ASP A 1 95 ? 4.876 4.413 1.597 1.00 83.19 95 ASP A CA 1
ATOM 735 C C . ASP A 1 95 ? 4.758 2.910 1.318 1.00 83.19 95 ASP A C 1
ATOM 737 O O . ASP A 1 95 ? 5.440 2.087 1.934 1.00 83.19 95 A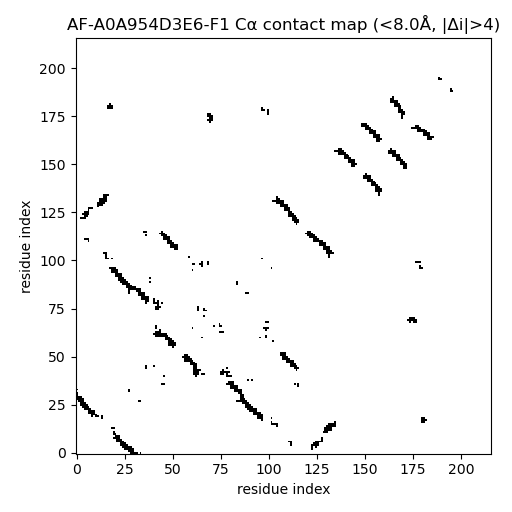SP A O 1
ATOM 741 N N . LEU A 1 96 ? 3.881 2.533 0.386 1.00 79.94 96 LEU A N 1
ATOM 742 C CA . LEU A 1 96 ? 3.661 1.136 0.007 1.00 79.94 96 LEU A CA 1
ATOM 743 C C . LEU A 1 96 ? 4.871 0.531 -0.708 1.00 79.94 96 LEU A C 1
ATOM 745 O O . LEU A 1 96 ? 4.983 -0.695 -0.807 1.00 79.94 96 LEU A O 1
ATOM 749 N N . ALA A 1 97 ? 5.827 1.367 -1.122 1.00 71.44 97 ALA A N 1
ATOM 750 C CA . ALA A 1 97 ? 7.132 0.910 -1.557 1.00 71.44 97 ALA A CA 1
ATOM 751 C C . ALA A 1 97 ? 7.829 0.049 -0.494 1.00 71.44 97 ALA A C 1
ATOM 753 O O . ALA A 1 97 ? 8.507 -0.932 -0.798 1.00 71.44 97 ALA A O 1
ATOM 754 N N . THR A 1 98 ? 7.603 0.357 0.781 1.00 66.19 98 THR A N 1
ATOM 755 C CA . THR A 1 98 ? 8.192 -0.391 1.893 1.00 66.19 98 THR A CA 1
ATOM 756 C C . THR A 1 98 ? 7.690 -1.828 1.999 1.00 66.19 98 THR A C 1
ATOM 758 O O . THR A 1 98 ? 8.342 -2.622 2.660 1.00 66.19 98 THR A O 1
ATOM 761 N N . TYR A 1 99 ? 6.609 -2.202 1.308 1.00 64.62 99 TYR A N 1
ATOM 762 C CA . TYR A 1 99 ? 6.073 -3.567 1.268 1.00 64.62 99 TYR A CA 1
ATOM 763 C C . TYR A 1 99 ? 6.618 -4.375 0.070 1.00 64.62 99 TYR A C 1
ATOM 765 O O . TYR A 1 99 ? 6.268 -5.539 -0.100 1.00 64.62 99 TYR A O 1
ATOM 773 N N . HIS A 1 100 ? 7.514 -3.776 -0.733 1.00 60.53 100 HIS A N 1
ATOM 774 C CA . HIS A 1 100 ? 8.412 -4.421 -1.712 1.00 60.53 100 HIS A CA 1
ATOM 775 C C . HIS A 1 100 ? 7.776 -5.246 -2.827 1.00 60.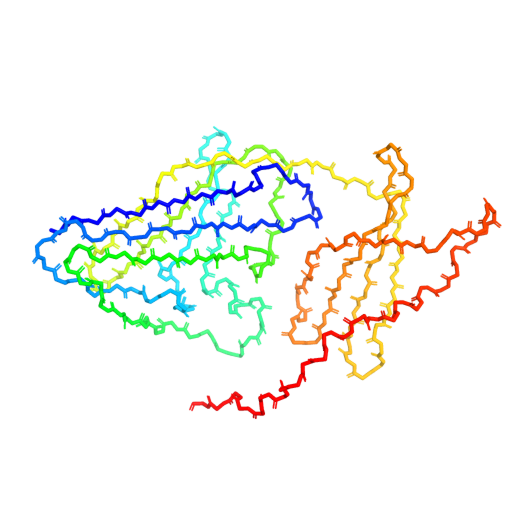53 100 HIS A C 1
ATOM 777 O O . HIS A 1 100 ? 8.392 -6.161 -3.375 1.00 60.53 100 HIS A O 1
ATOM 783 N N . TYR A 1 101 ? 6.578 -4.863 -3.251 1.00 60.97 101 TYR A N 1
ATOM 784 C CA . TYR A 1 101 ? 5.924 -5.520 -4.366 1.00 60.97 101 TYR A CA 1
ATOM 785 C C . TYR A 1 101 ? 5.375 -4.528 -5.379 1.00 60.97 101 TYR A C 1
ATOM 787 O O . TYR A 1 101 ? 4.299 -3.965 -5.192 1.00 60.97 101 TYR A O 1
ATOM 795 N N . GLY A 1 102 ? 6.104 -4.384 -6.489 1.00 66.69 102 GLY A N 1
ATOM 796 C CA . GLY A 1 102 ? 5.629 -3.630 -7.641 1.00 66.69 102 GLY A CA 1
ATOM 797 C C . GLY A 1 102 ? 4.264 -4.151 -8.089 1.00 66.69 102 GLY A C 1
ATOM 798 O O . GLY A 1 102 ? 4.037 -5.366 -8.187 1.00 66.69 102 GLY A O 1
ATOM 799 N N . LEU A 1 103 ? 3.343 -3.223 -8.321 1.00 73.31 103 LEU A N 1
ATOM 800 C CA . LEU A 1 103 ? 2.059 -3.531 -8.928 1.00 73.31 103 LEU A CA 1
ATOM 801 C C . LEU A 1 103 ? 2.281 -3.900 -10.402 1.00 73.31 103 LEU A C 1
ATOM 803 O O . LEU A 1 103 ? 3.132 -3.291 -11.055 1.00 73.31 103 LEU A O 1
ATOM 807 N N . PRO A 1 104 ? 1.546 -4.886 -10.947 1.00 81.12 104 PRO A N 1
ATOM 808 C CA . PRO A 1 104 ? 1.587 -5.163 -12.377 1.00 81.12 104 PRO A CA 1
ATOM 809 C C . PRO A 1 104 ? 1.185 -3.935 -13.195 1.00 81.12 104 PRO A C 1
ATOM 811 O O . PRO A 1 104 ? 0.436 -3.083 -12.721 1.00 81.12 104 PRO A O 1
ATOM 814 N N . VAL A 1 105 ? 1.630 -3.873 -14.446 1.00 86.31 105 VAL A N 1
ATOM 815 C CA . VAL A 1 105 ? 1.187 -2.844 -15.395 1.00 86.31 105 VAL A CA 1
ATOM 816 C C . VAL A 1 105 ? -0.336 -2.895 -15.541 1.00 86.31 105 VAL A C 1
ATOM 818 O O . VAL A 1 105 ? -0.921 -3.976 -15.634 1.00 86.31 105 VAL A O 1
ATOM 821 N N . GLY A 1 106 ? -0.974 -1.726 -15.571 1.00 90.06 106 GLY A N 1
ATOM 822 C CA . GLY A 1 106 ? -2.414 -1.584 -15.760 1.00 90.06 106 GLY A CA 1
ATOM 823 C C . GLY A 1 106 ? -3.087 -0.700 -14.715 1.00 90.06 106 GLY A C 1
ATOM 824 O O . GLY A 1 106 ? -2.439 -0.011 -13.930 1.00 90.06 106 GLY A O 1
ATOM 825 N N . VAL A 1 107 ? -4.419 -0.709 -14.735 1.00 95.44 107 VAL A N 1
ATOM 826 C CA . VAL A 1 107 ? -5.255 0.053 -13.801 1.00 95.44 107 VAL A CA 1
ATOM 827 C C . VAL A 1 107 ? -5.733 -0.867 -12.687 1.00 95.44 107 VAL A C 1
ATOM 829 O O . VAL A 1 107 ? -6.321 -1.911 -12.960 1.00 95.44 107 VAL A O 1
ATOM 832 N N . HIS A 1 108 ? -5.533 -0.446 -11.443 1.00 94.12 108 HIS A N 1
ATOM 833 C CA . HIS A 1 108 ? -5.907 -1.181 -10.242 1.00 94.12 108 HIS A CA 1
ATOM 834 C C . HIS A 1 108 ? -6.822 -0.344 -9.364 1.00 94.12 108 HIS A C 1
ATOM 836 O O . HIS A 1 108 ? -6.628 0.861 -9.203 1.00 94.12 108 HIS A O 1
ATOM 842 N N . ARG A 1 109 ? -7.802 -0.992 -8.744 1.00 96.88 109 ARG A N 1
ATOM 843 C CA . ARG A 1 109 ? -8.576 -0.400 -7.655 1.00 96.88 109 ARG A CA 1
ATOM 844 C C . ARG A 1 109 ? -7.882 -0.713 -6.336 1.00 96.88 109 ARG A C 1
ATOM 846 O O . ARG A 1 109 ? -7.704 -1.881 -6.014 1.00 96.88 109 ARG A O 1
ATOM 853 N N . LEU A 1 110 ? -7.544 0.320 -5.582 1.00 95.94 110 LEU A N 1
ATOM 854 C CA . LEU A 1 110 ? -6.941 0.249 -4.259 1.00 95.94 110 LEU A CA 1
ATOM 855 C C . LEU A 1 110 ? -7.979 0.552 -3.174 1.00 95.94 110 LEU A C 1
ATOM 857 O O . LEU A 1 110 ? -8.713 1.536 -3.268 1.00 95.94 110 LEU A O 1
ATOM 861 N N . GLU A 1 111 ? -7.986 -0.263 -2.125 1.00 97.31 111 GLU A N 1
ATOM 862 C CA . GLU A 1 111 ? -8.724 -0.036 -0.882 1.00 97.31 111 GLU A CA 1
ATOM 863 C C . GLU A 1 111 ? -7.802 -0.285 0.320 1.00 97.31 111 GLU A C 1
ATOM 865 O O . GLU A 1 111 ? -7.032 -1.247 0.328 1.00 97.31 111 GLU A O 1
ATOM 870 N N . ALA A 1 112 ? -7.894 0.553 1.353 1.00 96.38 112 ALA A N 1
ATOM 871 C CA . ALA A 1 112 ? -7.330 0.249 2.662 1.00 96.38 112 ALA A CA 1
ATOM 872 C C . ALA A 1 112 ? -8.346 -0.518 3.503 1.00 96.38 112 ALA A C 1
ATOM 874 O O . ALA A 1 112 ? -9.548 -0.227 3.483 1.00 96.38 112 ALA A O 1
ATOM 875 N N . VAL A 1 113 ? -7.850 -1.488 4.261 1.00 95.50 113 VAL A N 1
ATOM 876 C CA . VAL A 1 113 ? -8.657 -2.375 5.086 1.00 95.50 113 VAL A CA 1
ATOM 877 C C . VAL A 1 113 ? -8.066 -2.462 6.487 1.00 95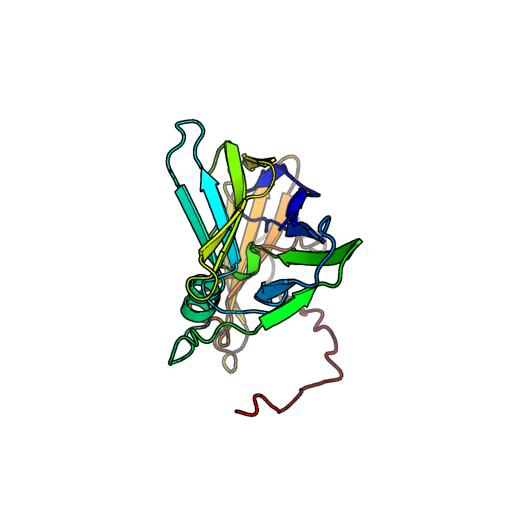.50 113 VAL A C 1
ATOM 879 O O . VAL A 1 113 ? -6.863 -2.639 6.653 1.00 95.50 113 VAL A O 1
ATOM 882 N N . CYS A 1 114 ? -8.932 -2.375 7.493 1.00 93.94 114 CYS A N 1
ATOM 883 C CA . CYS A 1 114 ? -8.613 -2.713 8.876 1.00 93.94 114 CYS A CA 1
ATOM 884 C C . CYS A 1 114 ? -9.385 -3.972 9.258 1.00 93.94 114 CYS A C 1
ATOM 886 O O . CYS A 1 114 ? -10.617 -3.974 9.166 1.00 93.94 114 CYS A O 1
ATOM 888 N N . ARG A 1 115 ? -8.692 -5.024 9.692 1.00 90.31 115 ARG A N 1
ATOM 889 C CA . ARG A 1 115 ? -9.291 -6.257 10.209 1.00 90.31 115 ARG A CA 1
ATOM 890 C C . ARG A 1 115 ? -8.719 -6.564 11.576 1.00 90.31 115 ARG A C 1
ATOM 892 O O . ARG A 1 115 ? -7.534 -6.831 11.708 1.00 90.31 115 ARG A O 1
ATOM 899 N N . SER A 1 116 ? -9.568 -6.597 12.591 1.00 79.50 116 SER A N 1
ATOM 900 C CA . SER A 1 116 ? -9.155 -7.007 13.931 1.00 79.50 116 SER A CA 1
ATOM 901 C C . SER A 1 116 ? -10.028 -8.165 14.400 1.00 79.50 116 SER A C 1
ATOM 903 O O . SER A 1 116 ? -11.231 -8.022 14.629 1.00 79.50 116 SER A O 1
ATOM 905 N N . THR A 1 117 ? -9.405 -9.337 14.540 1.00 66.56 117 THR A N 1
ATOM 906 C CA . THR A 1 117 ? -10.059 -10.567 15.014 1.00 66.56 117 THR A CA 1
ATOM 907 C C . THR A 1 117 ? -10.505 -10.456 16.470 1.00 66.56 117 THR A C 1
ATOM 909 O O . THR A 1 117 ? -11.510 -11.057 16.840 1.00 66.56 117 THR A O 1
ATOM 912 N N . SER A 1 118 ? -9.819 -9.645 17.281 1.00 65.62 118 SER A N 1
ATOM 913 C CA . SER A 1 118 ? -10.175 -9.399 18.682 1.00 65.62 118 SER A CA 1
ATOM 914 C C . SER A 1 118 ? -11.437 -8.547 18.856 1.00 65.62 118 SER A C 1
ATOM 916 O O . SER A 1 118 ? -12.070 -8.621 19.906 1.00 65.62 118 SER A O 1
ATOM 918 N N . SER A 1 119 ? -11.842 -7.776 17.840 1.00 64.06 119 SER A N 1
ATOM 919 C CA . SER A 1 119 ? -12.967 -6.830 17.925 1.00 64.06 119 SER A CA 1
ATOM 920 C C . SER A 1 119 ? -14.096 -7.072 16.911 1.00 64.06 119 SER A C 1
ATOM 922 O O . SER A 1 119 ? -15.061 -6.310 16.890 1.00 64.06 119 SER A O 1
ATOM 924 N N . SER A 1 120 ? -14.019 -8.132 16.087 1.00 76.19 120 SER A N 1
ATOM 925 C CA . SER A 1 120 ? -14.934 -8.368 14.945 1.00 76.19 120 SER A CA 1
ATOM 926 C C . SER A 1 120 ? -15.065 -7.150 14.019 1.00 76.19 120 SER A C 1
ATOM 928 O O . SER A 1 120 ? -16.105 -6.921 13.399 1.00 76.19 120 SER A O 1
ATOM 930 N N . LEU A 1 121 ? -14.009 -6.341 13.960 1.00 84.06 121 LEU A N 1
ATOM 931 C CA . LEU A 1 121 ? -13.974 -5.114 13.193 1.00 84.06 121 LEU A CA 1
ATOM 932 C C . LEU A 1 121 ? -13.494 -5.396 11.774 1.00 84.06 121 LEU A C 1
ATOM 934 O O . LEU A 1 121 ? -12.392 -5.911 11.584 1.00 84.06 121 LEU A O 1
ATOM 938 N N . GLU A 1 122 ? -14.288 -4.966 10.798 1.00 91.44 122 GLU A N 1
ATOM 939 C CA . GLU A 1 122 ? -13.867 -4.825 9.409 1.00 91.44 122 GLU A CA 1
ATOM 940 C C . GLU A 1 122 ? -14.207 -3.409 8.931 1.00 91.44 122 GLU A C 1
ATOM 942 O O . GLU A 1 122 ? -15.376 -3.025 8.859 1.00 91.44 122 GLU A O 1
ATOM 947 N N . LEU A 1 123 ? -13.178 -2.617 8.631 1.00 94.19 123 LEU A N 1
ATOM 948 C CA . LEU A 1 123 ? -13.318 -1.299 8.011 1.00 94.19 123 LEU A CA 1
ATOM 949 C C . LEU A 1 123 ? -12.698 -1.327 6.627 1.00 94.19 123 LEU A C 1
ATOM 951 O O . LEU A 1 123 ? -11.625 -1.897 6.444 1.00 94.19 123 LEU A O 1
ATOM 955 N N . ARG A 1 124 ? -13.346 -0.653 5.681 1.00 96.56 124 ARG A N 1
ATOM 956 C CA . ARG A 1 124 ? -12.831 -0.433 4.331 1.00 96.56 124 ARG A CA 1
ATOM 957 C C . ARG A 1 124 ? -12.901 1.043 3.991 1.00 96.56 124 ARG A C 1
ATOM 959 O O . ARG A 1 124 ? -13.858 1.720 4.371 1.00 96.56 124 ARG A O 1
ATOM 966 N N . SER A 1 125 ? -11.878 1.533 3.308 1.00 98.19 125 SER A N 1
ATOM 967 C CA . SER A 1 125 ? -11.862 2.892 2.782 1.00 98.19 125 SER A CA 1
ATOM 968 C C . SER A 1 125 ? -12.775 3.037 1.563 1.00 98.19 125 SER A C 1
ATOM 970 O O . SER A 1 125 ? -13.299 2.064 1.019 1.00 98.19 125 SER A O 1
ATOM 972 N N . ASN A 1 126 ? -12.912 4.269 1.075 1.00 97.94 126 ASN A N 1
ATOM 973 C CA . ASN A 1 126 ? -13.295 4.496 -0.316 1.00 97.94 126 ASN A CA 1
ATOM 974 C C . ASN A 1 126 ? -12.298 3.805 -1.273 1.00 97.94 126 ASN A C 1
ATOM 976 O O . ASN A 1 126 ? -11.109 3.730 -0.951 1.00 97.94 126 ASN A O 1
ATOM 980 N N . PRO A 1 127 ? -12.749 3.342 -2.450 1.00 97.31 127 PRO A N 1
ATOM 981 C CA . PRO A 1 127 ? -11.850 2.858 -3.486 1.00 97.31 127 PRO A CA 1
ATOM 982 C C . PRO A 1 127 ? -11.153 4.026 -4.194 1.00 97.31 127 PRO A C 1
ATOM 984 O O . PRO A 1 127 ? -11.761 5.075 -4.425 1.00 97.31 127 PRO A O 1
ATOM 987 N N . VAL A 1 128 ? -9.897 3.824 -4.593 1.00 97.19 128 VAL A N 1
ATOM 988 C CA . VAL A 1 128 ? -9.123 4.762 -5.421 1.00 97.19 128 VAL A CA 1
ATOM 989 C C . VAL A 1 128 ? -8.539 4.024 -6.621 1.00 97.19 128 VAL A C 1
ATOM 991 O O . VAL A 1 128 ? -8.095 2.888 -6.502 1.00 97.19 128 VAL A O 1
ATOM 994 N N . SER A 1 129 ? -8.557 4.654 -7.796 1.00 97.12 129 SER A N 1
ATOM 995 C CA . SER A 1 129 ? -7.943 4.093 -9.001 1.00 97.12 129 SER A CA 1
ATOM 996 C C . SER A 1 129 ? -6.468 4.472 -9.064 1.00 97.12 129 SER A C 1
ATOM 998 O O . SER A 1 129 ? -6.133 5.651 -8.964 1.00 97.12 129 SER A O 1
ATOM 1000 N N . VAL A 1 130 ? -5.611 3.482 -9.283 1.00 94.69 130 VAL A N 1
ATOM 1001 C CA . VAL A 1 130 ? -4.167 3.632 -9.461 1.00 94.69 130 VAL A CA 1
ATOM 1002 C C . VAL A 1 130 ? -3.789 3.079 -10.831 1.00 94.69 130 VAL A C 1
ATOM 1004 O O . VAL A 1 130 ? -4.191 1.977 -11.187 1.00 94.69 130 VAL A O 1
ATOM 1007 N N . GLU A 1 131 ? -3.037 3.838 -11.614 1.00 95.44 131 GLU A N 1
ATOM 1008 C CA . GLU A 1 131 ? -2.580 3.461 -12.950 1.00 95.44 131 GLU A CA 1
ATOM 1009 C C . GLU A 1 131 ? -1.064 3.263 -12.928 1.00 95.44 131 GLU A C 1
ATOM 1011 O O . GLU A 1 131 ? -0.324 4.145 -12.491 1.00 95.44 131 GLU A O 1
ATOM 1016 N N . VAL A 1 132 ? -0.619 2.096 -13.393 1.00 90.06 132 VAL A N 1
ATOM 1017 C CA . VAL A 1 132 ? 0.788 1.699 -13.445 1.00 90.06 132 VAL A CA 1
ATOM 1018 C C . VAL A 1 132 ? 1.193 1.544 -14.903 1.00 90.06 132 VAL A C 1
ATOM 1020 O O . VAL A 1 132 ? 0.765 0.605 -15.579 1.00 90.06 132 VAL A O 1
ATOM 1023 N N . ALA A 1 133 ? 2.015 2.465 -15.388 1.00 88.12 133 ALA A N 1
ATOM 1024 C CA . ALA A 1 133 ? 2.593 2.401 -16.721 1.00 88.12 133 ALA A CA 1
ATOM 1025 C C . ALA A 1 133 ? 3.812 1.470 -16.751 1.00 88.12 133 ALA A C 1
ATOM 1027 O O . ALA A 1 133 ? 4.605 1.421 -15.809 1.00 88.12 133 ALA A O 1
ATOM 1028 N N . GLU A 1 134 ? 3.983 0.744 -17.854 1.00 84.75 134 GLU A N 1
ATOM 1029 C CA . GLU A 1 134 ? 5.206 -0.019 -18.087 1.00 84.75 134 GLU A CA 1
ATOM 1030 C C . GLU A 1 134 ? 6.368 0.925 -18.385 1.00 84.75 134 GLU A C 1
ATOM 1032 O O . GLU A 1 134 ? 6.259 1.818 -19.227 1.00 84.75 134 GLU A O 1
ATOM 1037 N N . VAL A 1 135 ? 7.504 0.683 -17.734 1.00 78.62 135 VAL A N 1
ATOM 1038 C CA . VAL A 1 135 ? 8.779 1.277 -18.120 1.00 78.62 135 VAL A CA 1
ATOM 1039 C C . VAL A 1 135 ? 9.746 0.166 -18.489 1.00 78.62 135 VAL A C 1
ATOM 1041 O O . VAL A 1 135 ? 10.062 -0.698 -17.672 1.00 78.62 135 VAL A O 1
ATOM 1044 N N . VAL A 1 136 ? 10.244 0.228 -19.724 1.00 78.69 136 VAL A N 1
ATOM 1045 C CA . VAL A 1 136 ? 11.261 -0.684 -20.249 1.00 78.69 136 VAL A CA 1
ATOM 1046 C C . VAL A 1 136 ? 12.607 0.047 -20.257 1.00 78.69 136 VAL A C 1
ATOM 1048 O O . VAL A 1 136 ? 12.790 0.967 -21.060 1.00 78.69 136 VAL A O 1
ATOM 1051 N N . PRO A 1 137 ? 13.558 -0.321 -19.379 1.00 75.44 137 PRO A N 1
ATOM 1052 C CA . PRO A 1 137 ? 14.898 0.249 -19.411 1.00 75.44 137 PRO A CA 1
ATOM 1053 C C . PRO A 1 137 ? 15.600 -0.077 -20.729 1.00 75.44 137 PRO A C 1
ATOM 1055 O O . PRO A 1 137 ? 15.594 -1.226 -21.171 1.00 75.44 137 PRO A O 1
ATOM 1058 N N . VAL A 1 138 ? 16.258 0.913 -21.334 1.00 79.38 138 VAL A N 1
ATOM 1059 C CA . VAL A 1 138 ? 17.100 0.691 -22.523 1.00 79.38 138 VAL A CA 1
ATOM 1060 C C . VAL A 1 138 ? 18.475 0.146 -22.148 1.00 79.38 138 VAL A C 1
ATOM 1062 O O . VAL A 1 138 ? 19.097 -0.574 -22.928 1.00 79.38 138 VAL A O 1
ATOM 1065 N N . ARG A 1 139 ? 18.939 0.454 -20.934 1.00 74.06 139 ARG A N 1
ATOM 1066 C CA . ARG A 1 139 ? 20.188 -0.053 -20.367 1.00 74.06 139 ARG A CA 1
ATOM 1067 C C . ARG A 1 139 ? 20.017 -0.277 -18.869 1.00 74.06 139 ARG A C 1
ATOM 1069 O O . ARG A 1 139 ? 19.334 0.490 -18.196 1.00 74.06 139 ARG A O 1
ATOM 1076 N N . ALA A 1 140 ? 20.663 -1.318 -18.353 1.00 74.50 140 ALA A N 1
ATOM 1077 C CA . ALA A 1 140 ? 20.770 -1.578 -16.924 1.00 74.50 140 ALA A CA 1
ATOM 1078 C C . ALA A 1 140 ? 22.239 -1.802 -16.557 1.00 74.50 140 ALA A C 1
ATOM 1080 O O . ALA A 1 140 ? 22.946 -2.548 -17.237 1.00 74.50 140 ALA A O 1
ATOM 1081 N N . GLN A 1 141 ? 22.696 -1.167 -15.484 1.00 72.62 141 GLN A N 1
ATOM 1082 C CA . GLN A 1 141 ? 24.012 -1.399 -14.900 1.00 72.62 141 GLN A CA 1
A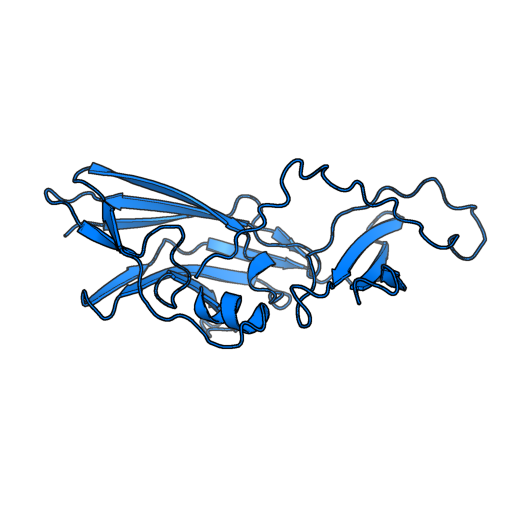TOM 1083 C C . GLN A 1 141 ? 23.852 -1.846 -13.454 1.00 72.62 141 GLN A C 1
ATOM 1085 O O . GLN A 1 141 ? 23.021 -1.311 -12.729 1.00 72.62 141 GLN A O 1
ATOM 1090 N N . TRP A 1 142 ? 24.669 -2.809 -13.043 1.00 72.06 142 TRP A N 1
ATOM 1091 C CA . TRP A 1 142 ? 24.670 -3.333 -11.686 1.00 72.06 142 TRP A CA 1
ATOM 1092 C C . TRP A 1 142 ? 26.023 -3.072 -11.039 1.00 72.06 142 TRP A C 1
ATOM 1094 O O . TRP A 1 142 ? 27.063 -3.343 -11.643 1.00 72.06 142 TRP A O 1
ATOM 1104 N N . SER A 1 143 ? 26.018 -2.573 -9.811 1.00 69.31 143 SER A N 1
ATOM 1105 C CA . SER A 1 143 ? 27.218 -2.426 -8.992 1.00 69.31 143 SER A CA 1
ATOM 1106 C C . SER A 1 143 ? 26.963 -2.976 -7.597 1.00 69.31 143 SER A C 1
ATOM 1108 O O . SER A 1 143 ? 25.842 -2.948 -7.095 1.00 69.31 143 SER A O 1
ATOM 1110 N N . ARG A 1 144 ? 28.003 -3.522 -6.964 1.00 62.41 144 ARG A N 1
ATOM 1111 C CA . ARG A 1 144 ? 27.936 -3.825 -5.535 1.00 62.41 144 ARG A CA 1
ATOM 1112 C C . ARG A 1 144 ? 28.259 -2.561 -4.758 1.00 62.41 144 ARG A C 1
ATOM 1114 O O . ARG A 1 144 ? 29.329 -1.985 -4.954 1.00 62.41 144 ARG A O 1
ATOM 1121 N N . ASP A 1 145 ? 27.344 -2.162 -3.890 1.00 55.59 145 ASP A N 1
ATOM 1122 C CA . ASP A 1 145 ? 27.563 -1.068 -2.956 1.00 55.59 145 ASP A CA 1
ATOM 1123 C C . ASP A 1 145 ? 28.334 -1.613 -1.754 1.00 55.59 145 ASP A C 1
ATOM 1125 O O . ASP A 1 145 ? 27.757 -2.172 -0.826 1.00 55.59 145 ASP A O 1
ATOM 1129 N N . ASN A 1 146 ? 29.663 -1.505 -1.844 1.00 49.88 146 ASN A N 1
ATOM 1130 C CA . ASN A 1 146 ? 30.644 -1.854 -0.817 1.00 49.88 146 ASN A CA 1
ATOM 1131 C C . ASN A 1 146 ? 30.676 -3.347 -0.400 1.00 49.88 146 ASN A C 1
ATOM 1133 O O . ASN A 1 146 ? 29.669 -3.981 -0.106 1.00 49.88 146 ASN A O 1
ATOM 1137 N N . SER A 1 147 ? 31.870 -3.936 -0.286 1.00 49.50 147 SER A N 1
ATOM 1138 C CA . SER A 1 147 ? 32.031 -5.344 0.126 1.00 49.50 147 SER A CA 1
ATOM 1139 C C . SER A 1 147 ? 31.600 -5.629 1.571 1.00 49.50 147 SER A C 1
ATOM 1141 O O . SER A 1 147 ? 31.572 -6.785 1.975 1.00 49.50 147 SER A O 1
ATOM 1143 N N . VAL A 1 148 ? 31.318 -4.585 2.357 1.00 45.59 148 VAL A N 1
ATOM 1144 C CA . VAL A 1 148 ? 30.922 -4.681 3.771 1.00 45.59 148 VAL A CA 1
ATOM 1145 C C . VAL A 1 148 ? 29.400 -4.690 3.956 1.00 45.59 1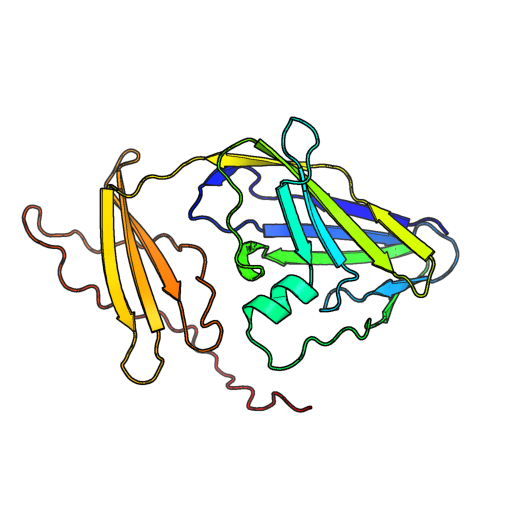48 VAL A C 1
ATOM 1147 O O . VAL A 1 148 ? 28.918 -5.270 4.923 1.00 45.59 148 VAL A O 1
ATOM 1150 N N . LEU A 1 149 ? 28.637 -4.059 3.054 1.00 49.81 149 LEU A N 1
ATOM 1151 C CA . LEU A 1 149 ? 27.186 -3.867 3.205 1.00 49.81 149 LEU A CA 1
ATOM 1152 C C . LEU A 1 149 ? 26.344 -4.849 2.377 1.00 49.81 149 LEU A C 1
ATOM 1154 O O . LEU A 1 149 ? 25.118 -4.753 2.420 1.00 49.81 149 LEU A O 1
ATOM 1158 N N . ASP A 1 150 ? 26.987 -5.759 1.628 1.00 54.81 150 ASP A N 1
ATOM 1159 C CA . ASP A 1 150 ? 26.355 -6.727 0.711 1.00 54.81 150 ASP A CA 1
ATOM 1160 C C . ASP A 1 150 ? 25.174 -6.121 -0.077 1.00 54.81 150 ASP A C 1
ATOM 1162 O O . ASP A 1 150 ? 24.126 -6.737 -0.274 1.00 54.81 150 ASP A O 1
ATOM 1166 N N . GLY A 1 151 ? 25.339 -4.868 -0.515 1.00 57.12 151 GLY A N 1
ATOM 1167 C CA . GLY A 1 151 ? 24.335 -4.138 -1.273 1.00 57.12 151 GLY A CA 1
ATOM 1168 C C . GLY A 1 151 ? 24.506 -4.339 -2.774 1.00 57.12 151 GLY A C 1
ATOM 1169 O O . GLY A 1 151 ? 25.626 -4.407 -3.284 1.00 57.12 151 GLY A O 1
ATOM 1170 N N . LEU A 1 152 ? 23.397 -4.410 -3.506 1.00 62.06 152 LEU A N 1
ATOM 1171 C CA . LEU A 1 152 ? 23.362 -4.398 -4.965 1.00 62.06 152 LEU A CA 1
ATOM 1172 C C . LEU A 1 152 ? 22.617 -3.150 -5.425 1.00 62.06 152 LEU A C 1
ATOM 1174 O O . LEU A 1 152 ? 21.492 -2.896 -5.016 1.00 62.06 152 LEU A O 1
ATOM 1178 N N . VAL A 1 153 ? 23.219 -2.385 -6.317 1.00 68.19 153 VAL A N 1
ATOM 1179 C CA . VAL A 1 153 ? 22.622 -1.190 -6.898 1.00 68.19 153 VAL A CA 1
ATOM 1180 C C . VAL A 1 153 ? 22.395 -1.439 -8.379 1.00 68.19 153 VAL A C 1
ATOM 1182 O O . VAL A 1 153 ? 23.302 -1.876 -9.084 1.00 68.19 153 VAL A O 1
ATOM 1185 N N . ALA A 1 154 ? 21.179 -1.172 -8.842 1.00 68.00 154 ALA A N 1
ATOM 1186 C CA . ALA A 1 154 ? 20.785 -1.195 -10.240 1.00 68.00 154 ALA A CA 1
ATOM 1187 C C . ALA A 1 154 ? 20.570 0.239 -10.725 1.00 68.00 154 ALA A C 1
ATOM 1189 O O . ALA A 1 154 ? 19.833 1.006 -10.113 1.00 68.00 154 ALA A O 1
ATOM 1190 N N . LEU A 1 155 ? 21.179 0.600 -11.843 1.00 73.38 155 LEU A N 1
ATOM 1191 C CA . LEU A 1 155 ? 20.974 1.877 -12.505 1.00 73.38 155 LEU A CA 1
ATOM 1192 C C . LEU A 1 155 ? 20.298 1.617 -13.853 1.00 73.38 155 LEU A C 1
ATOM 1194 O O . LEU A 1 155 ? 20.835 0.875 -14.678 1.00 73.38 155 LEU A O 1
ATOM 1198 N N . PHE A 1 156 ? 19.128 2.211 -14.069 1.00 72.81 156 PHE A N 1
ATOM 1199 C CA . PHE A 1 156 ? 18.330 2.051 -15.283 1.00 72.81 156 PHE A CA 1
ATOM 1200 C C . PHE A 1 156 ? 18.382 3.316 -16.132 1.00 72.81 156 PHE A C 1
ATOM 1202 O O . PHE A 1 156 ? 18.009 4.388 -15.660 1.00 72.81 156 PHE A O 1
ATOM 1209 N N . GLU A 1 157 ? 18.811 3.186 -17.385 1.00 79.00 157 GLU A N 1
ATOM 1210 C CA . GLU A 1 157 ? 18.646 4.222 -18.404 1.00 79.00 157 GLU A CA 1
ATOM 1211 C C . GLU A 1 157 ? 17.253 4.083 -19.014 1.00 79.00 157 GLU A C 1
ATOM 1213 O O . GLU A 1 157 ? 16.869 3.002 -19.473 1.00 79.00 157 GLU A O 1
ATOM 1218 N N . LEU A 1 158 ? 16.509 5.181 -19.036 1.00 79.19 158 LEU A N 1
ATOM 1219 C CA . LEU A 1 158 ? 15.194 5.303 -19.646 1.00 79.19 158 LEU A CA 1
ATOM 1220 C C . LEU A 1 158 ? 15.288 6.239 -20.854 1.00 79.19 158 LEU A C 1
ATOM 1222 O O . LEU A 1 158 ? 16.051 7.208 -20.841 1.00 79.19 158 LEU A O 1
ATOM 1226 N N . ASN A 1 159 ? 14.504 5.946 -21.892 1.00 71.69 159 ASN A N 1
ATOM 1227 C CA . ASN A 1 159 ? 14.432 6.751 -23.110 1.00 71.69 159 ASN A CA 1
ATOM 1228 C C . ASN A 1 159 ? 12.979 7.149 -23.406 1.00 71.69 159 ASN A C 1
ATOM 1230 O O . ASN A 1 159 ? 12.344 6.635 -24.323 1.00 71.69 159 ASN A O 1
ATOM 1234 N N . ASP A 1 160 ? 12.441 8.043 -22.584 1.00 65.50 160 ASP A N 1
ATOM 1235 C CA . ASP A 1 160 ? 11.036 8.456 -22.566 1.00 65.50 160 ASP A CA 1
ATOM 1236 C C . ASP A 1 160 ? 10.899 9.973 -22.804 1.00 65.50 160 ASP A C 1
ATOM 1238 O O . ASP A 1 160 ? 10.338 10.719 -22.001 1.00 65.50 160 ASP A O 1
ATOM 1242 N N . GLY A 1 161 ? 11.458 10.435 -23.930 1.00 61.34 161 GLY A N 1
ATOM 1243 C CA . GLY A 1 161 ? 11.537 11.858 -24.299 1.00 61.34 161 GLY A CA 1
ATOM 1244 C C . GLY A 1 161 ? 12.888 12.518 -23.988 1.00 61.34 161 GLY A C 1
ATOM 1245 O O . GLY A 1 161 ? 13.056 13.712 -24.218 1.00 61.34 161 GLY A O 1
ATOM 1246 N N . GLY A 1 162 ? 13.854 11.737 -23.497 1.00 65.44 162 GLY A N 1
ATOM 1247 C CA . GLY A 1 162 ? 15.235 12.120 -23.203 1.00 65.44 162 GLY A CA 1
ATOM 1248 C C . GLY A 1 162 ? 15.941 11.013 -22.414 1.00 65.44 162 GLY A C 1
ATOM 1249 O O . GLY A 1 162 ? 15.279 10.124 -21.882 1.00 65.44 162 GLY A O 1
ATOM 1250 N N . ARG A 1 163 ? 17.279 11.052 -22.329 1.00 65.81 163 ARG A N 1
ATOM 1251 C CA . ARG A 1 163 ? 18.040 10.118 -21.481 1.00 65.81 163 ARG A CA 1
ATOM 1252 C C . ARG A 1 163 ? 17.837 10.477 -20.012 1.00 65.81 163 ARG A C 1
ATOM 1254 O O . ARG A 1 163 ? 18.344 11.501 -19.558 1.00 65.81 163 ARG A O 1
ATOM 1261 N N . ARG A 1 164 ? 17.123 9.628 -19.275 1.00 71.50 164 ARG A N 1
ATOM 1262 C CA . ARG A 1 164 ? 16.948 9.733 -17.820 1.00 71.50 164 ARG A CA 1
ATOM 1263 C C . ARG A 1 164 ? 17.523 8.506 -17.136 1.00 71.50 164 ARG A C 1
ATOM 1265 O O . ARG A 1 164 ? 17.489 7.417 -17.696 1.00 71.50 164 ARG A O 1
ATOM 1272 N N . TRP A 1 165 ? 18.030 8.683 -15.924 1.00 71.12 165 TRP A N 1
ATOM 1273 C CA . TRP A 1 165 ? 18.595 7.595 -15.139 1.00 71.12 165 TRP A CA 1
ATOM 1274 C C . TRP A 1 165 ? 17.839 7.441 -13.828 1.00 71.12 165 TRP A C 1
ATOM 1276 O O . TRP A 1 165 ? 17.483 8.429 -13.184 1.00 71.12 165 TRP A O 1
ATOM 1286 N N . ARG A 1 166 ? 17.573 6.192 -13.449 1.00 69.94 166 ARG A N 1
ATOM 1287 C CA . ARG A 1 166 ? 16.888 5.850 -12.205 1.00 69.94 166 ARG A CA 1
ATOM 1288 C C . ARG A 1 166 ? 17.685 4.832 -11.408 1.00 69.94 166 ARG A C 1
ATOM 1290 O O . ARG A 1 166 ? 18.114 3.816 -11.954 1.00 69.94 166 ARG A O 1
ATOM 1297 N N . LEU A 1 167 ? 17.879 5.112 -10.125 1.00 69.12 167 LEU A N 1
ATOM 1298 C CA . LEU A 1 167 ? 18.679 4.302 -9.213 1.00 69.12 167 LEU A CA 1
ATOM 1299 C C . LEU A 1 167 ? 17.787 3.405 -8.366 1.00 69.12 167 LEU A C 1
ATOM 1301 O O . LEU A 1 167 ? 16.892 3.902 -7.701 1.00 69.12 167 LEU A O 1
ATOM 1305 N N . ARG A 1 168 ? 18.066 2.106 -8.333 1.00 68.56 168 ARG A N 1
ATOM 1306 C CA . ARG A 1 168 ? 17.385 1.102 -7.515 1.00 68.56 168 ARG A CA 1
ATOM 1307 C C . ARG A 1 168 ? 18.399 0.455 -6.577 1.00 68.56 168 ARG A C 1
ATOM 1309 O O . ARG A 1 168 ? 19.367 -0.133 -7.044 1.00 68.56 168 ARG A O 1
ATOM 1316 N N . GLN A 1 169 ? 18.198 0.546 -5.268 1.00 62.91 169 GLN A N 1
ATOM 1317 C CA . GLN A 1 169 ? 19.136 -0.009 -4.283 1.00 62.91 169 GLN A CA 1
ATOM 1318 C C . GLN A 1 169 ? 18.567 -1.274 -3.635 1.00 62.91 169 GLN A C 1
ATOM 1320 O O . GLN A 1 169 ? 17.390 -1.336 -3.318 1.00 62.91 169 GLN A O 1
ATOM 1325 N N . HIS A 1 170 ? 19.398 -2.278 -3.406 1.00 58.94 170 HIS A N 1
ATOM 1326 C CA . HIS A 1 170 ? 19.109 -3.474 -2.619 1.00 58.94 170 HIS A CA 1
ATOM 1327 C C . HIS A 1 170 ? 20.180 -3.536 -1.525 1.00 58.94 170 HIS A C 1
ATOM 1329 O O . HIS A 1 170 ? 21.359 -3.427 -1.851 1.00 58.94 170 HIS A O 1
ATOM 1335 N N . ASN A 1 171 ? 19.828 -3.671 -0.246 1.00 55.12 171 ASN A N 1
ATOM 1336 C CA . ASN A 1 171 ? 20.812 -3.638 0.846 1.00 55.12 171 ASN A CA 1
ATOM 1337 C C . ASN A 1 171 ? 20.603 -4.751 1.886 1.00 55.12 171 ASN A C 1
ATOM 1339 O O . ASN A 1 171 ? 19.520 -5.320 1.997 1.00 55.12 171 ASN A O 1
ATOM 1343 N N . ALA A 1 172 ? 21.651 -5.054 2.665 1.00 43.50 172 ALA A N 1
ATOM 1344 C CA . ALA A 1 172 ? 21.658 -6.116 3.677 1.00 43.50 172 ALA A CA 1
ATOM 1345 C C . ALA A 1 172 ? 20.530 -6.085 4.734 1.00 43.50 172 ALA A C 1
ATOM 1347 O O . ALA A 1 172 ? 20.076 -7.169 5.099 1.00 43.50 172 ALA A O 1
ATOM 1348 N N . PRO A 1 173 ? 20.021 -4.935 5.232 1.00 52.22 173 PRO A N 1
ATOM 1349 C CA . PRO A 1 173 ? 18.861 -4.950 6.129 1.00 52.22 173 PRO A CA 1
ATOM 1350 C C . PRO A 1 173 ? 17.549 -5.335 5.424 1.00 52.22 173 PRO A C 1
ATOM 1352 O O . PRO A 1 173 ? 16.544 -5.545 6.099 1.00 52.22 173 PRO A O 1
ATOM 1355 N N . ARG A 1 174 ? 17.531 -5.427 4.085 1.00 47.09 174 ARG A N 1
ATOM 1356 C CA . ARG A 1 174 ? 16.381 -5.835 3.259 1.00 47.09 174 ARG A CA 1
ATOM 1357 C C . ARG A 1 174 ? 16.836 -6.758 2.117 1.00 47.09 174 ARG A C 1
ATOM 1359 O O . ARG A 1 174 ? 16.702 -6.410 0.945 1.00 47.09 174 ARG A O 1
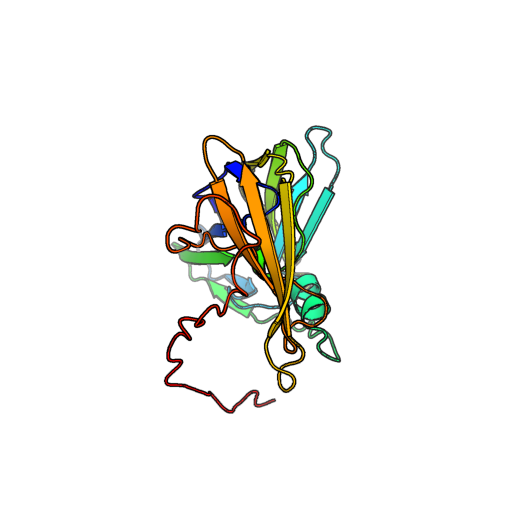ATOM 1366 N N . PRO A 1 175 ? 17.368 -7.953 2.427 1.00 43.06 175 PRO A N 1
ATOM 1367 C CA . PRO A 1 175 ? 18.130 -8.760 1.470 1.00 43.06 175 PRO A CA 1
ATOM 1368 C C . PRO A 1 175 ? 17.294 -9.299 0.296 1.00 43.06 175 PRO A C 1
ATOM 1370 O O . PRO A 1 175 ? 17.848 -9.718 -0.718 1.00 43.06 175 PRO A O 1
ATOM 1373 N N . LEU A 1 176 ? 15.962 -9.282 0.411 1.00 40.94 176 LEU A N 1
ATOM 1374 C CA . LEU A 1 176 ? 15.022 -9.776 -0.602 1.00 40.94 176 LEU A CA 1
ATOM 1375 C C . LEU A 1 176 ? 14.309 -8.650 -1.369 1.00 40.94 176 LEU A C 1
ATOM 1377 O O . LEU A 1 176 ? 13.412 -8.919 -2.167 1.00 40.94 176 LEU A O 1
ATOM 1381 N N . ALA A 1 177 ? 14.669 -7.392 -1.110 1.00 39.44 177 ALA A N 1
ATOM 1382 C CA . ALA A 1 177 ? 13.790 -6.255 -1.329 1.00 39.44 177 ALA A CA 1
ATOM 1383 C C . ALA A 1 177 ? 14.567 -5.041 -1.873 1.00 39.44 177 ALA A C 1
ATOM 1385 O O . ALA A 1 177 ? 15.643 -4.699 -1.391 1.00 39.44 177 ALA A O 1
ATOM 1386 N N . ALA A 1 178 ? 14.036 -4.396 -2.911 1.00 42.12 178 ALA A N 1
ATOM 1387 C CA . ALA A 1 178 ? 14.672 -3.250 -3.557 1.00 42.12 178 ALA A CA 1
ATOM 1388 C C . ALA A 1 178 ? 13.999 -1.945 -3.120 1.00 42.12 178 ALA A C 1
ATOM 1390 O O . ALA A 1 178 ? 12.775 -1.863 -3.152 1.00 42.12 178 ALA A O 1
ATOM 1391 N N . TRP A 1 179 ? 14.760 -0.900 -2.814 1.00 51.56 179 TRP A N 1
ATOM 1392 C CA . TRP A 1 179 ? 14.245 0.467 -2.771 1.00 51.56 179 TRP A CA 1
ATOM 1393 C C . TRP A 1 179 ? 13.697 0.854 -4.144 1.00 51.56 179 TRP A C 1
ATOM 1395 O O . TRP A 1 179 ? 14.290 0.520 -5.172 1.00 51.56 179 TRP A O 1
ATOM 1405 N N . TYR A 1 180 ? 12.546 1.521 -4.157 1.00 51.38 180 TYR A N 1
ATOM 1406 C CA . TYR A 1 180 ? 11.958 2.042 -5.385 1.00 51.38 180 TYR A CA 1
ATOM 1407 C C . TYR A 1 180 ? 12.828 3.156 -5.941 1.00 51.38 180 TYR A C 1
ATOM 1409 O O . TYR A 1 180 ? 13.627 3.754 -5.223 1.00 51.38 180 TYR A O 1
ATOM 1417 N N . SER A 1 181 ? 12.747 3.348 -7.253 1.00 52.53 181 SER A N 1
ATOM 1418 C CA . SER A 1 181 ? 13.817 4.041 -7.941 1.00 52.53 181 SER A CA 1
ATOM 1419 C C . SER A 1 181 ? 13.752 5.554 -7.771 1.00 52.53 181 SER A C 1
ATOM 1421 O O . SER A 1 181 ? 12.708 6.166 -7.998 1.00 52.53 181 SER A O 1
ATOM 1423 N N . GLU A 1 182 ? 14.877 6.161 -7.407 1.00 56.06 182 GLU A N 1
ATOM 1424 C CA . GLU A 1 182 ? 15.008 7.614 -7.334 1.00 56.06 182 GLU A CA 1
ATOM 1425 C C . GLU A 1 182 ? 15.518 8.149 -8.682 1.00 56.06 182 GLU A C 1
ATOM 1427 O O . GLU A 1 182 ? 16.416 7.541 -9.286 1.00 56.06 182 GLU A O 1
ATOM 1432 N N . PRO A 1 183 ? 14.959 9.259 -9.203 1.00 52.28 183 PRO A N 1
ATOM 1433 C CA . PRO A 1 183 ? 15.524 9.919 -10.370 1.00 52.28 183 PRO A CA 1
ATOM 1434 C C . PRO A 1 183 ? 16.907 10.473 -10.018 1.00 52.28 183 PRO A C 1
ATOM 1436 O O . PRO A 1 183 ? 17.070 11.146 -9.003 1.00 52.28 183 PRO A O 1
ATOM 1439 N N . VAL A 1 184 ? 17.898 10.218 -10.871 1.00 57.75 184 VAL A N 1
ATOM 1440 C CA . VAL A 1 184 ? 19.257 10.736 -10.688 1.00 57.75 184 VAL A CA 1
ATOM 1441 C C . VAL A 1 184 ? 19.613 11.643 -11.852 1.00 57.75 184 VAL A C 1
ATOM 1443 O O . VAL A 1 184 ? 19.581 11.236 -13.016 1.00 57.75 184 VAL A O 1
ATOM 1446 N N . GLU A 1 185 ? 19.997 12.876 -11.534 1.00 54.47 185 GLU A N 1
ATOM 1447 C CA . GLU A 1 185 ? 20.667 13.750 -12.488 1.00 54.47 185 GLU A CA 1
ATOM 1448 C C . GLU A 1 185 ? 22.126 13.306 -12.607 1.00 54.47 185 GLU A C 1
ATOM 1450 O O . GLU A 1 185 ? 22.930 13.485 -11.692 1.00 54.47 185 GLU A O 1
ATOM 1455 N N . LEU A 1 186 ? 22.480 12.689 -13.734 1.00 54.56 186 LEU A N 1
ATOM 1456 C CA . LEU A 1 186 ? 23.885 12.464 -14.050 1.00 54.56 186 LEU A CA 1
ATOM 1457 C C . LEU A 1 186 ? 24.485 13.754 -14.608 1.00 54.56 186 LEU A C 1
ATOM 1459 O O . LEU A 1 186 ? 23.885 14.411 -15.462 1.00 54.56 186 LEU A O 1
ATOM 1463 N N . ALA A 1 187 ? 25.708 14.075 -14.181 1.00 52.22 187 ALA A N 1
ATOM 1464 C CA . ALA A 1 187 ? 26.545 15.018 -14.914 1.00 52.22 187 ALA A CA 1
ATOM 1465 C C . ALA A 1 187 ? 26.614 14.585 -16.395 1.00 52.22 187 ALA A C 1
ATOM 1467 O O . ALA A 1 187 ? 26.614 13.377 -16.662 1.00 52.22 187 ALA A O 1
ATOM 1468 N N . PRO A 1 188 ? 26.646 15.528 -17.358 1.00 47.38 188 PRO A N 1
ATOM 1469 C CA . PRO A 1 188 ? 26.574 15.209 -18.778 1.00 47.38 188 PRO A CA 1
ATOM 1470 C C . PRO A 1 188 ? 27.626 14.161 -19.146 1.00 47.38 188 PRO A C 1
ATOM 1472 O O . PRO A 1 188 ? 28.831 14.397 -19.043 1.00 47.38 188 PRO A O 1
ATOM 1475 N N . LEU A 1 189 ? 27.145 12.982 -19.542 1.00 50.84 189 LEU A N 1
ATOM 1476 C CA . LEU A 1 189 ? 27.985 11.902 -20.040 1.00 50.84 189 LEU A CA 1
ATOM 1477 C C . LEU A 1 189 ? 28.672 12.381 -21.331 1.00 50.84 189 LEU A C 1
ATOM 1479 O O . LEU A 1 189 ? 28.013 13.037 -22.146 1.00 50.84 189 LEU A O 1
ATOM 1483 N N . PRO A 1 190 ? 29.962 12.065 -21.556 1.00 45.69 190 PRO A N 1
ATOM 1484 C CA . PRO A 1 190 ? 30.574 12.280 -22.858 1.00 45.69 190 PRO A CA 1
ATOM 1485 C C . PRO A 1 190 ? 29.723 11.591 -23.930 1.00 45.69 190 PRO A C 1
ATOM 1487 O O . PRO A 1 190 ? 29.250 10.472 -23.735 1.00 45.69 190 PRO A O 1
ATOM 1490 N N . SER A 1 191 ? 29.502 12.286 -25.044 1.00 48.03 191 SER A N 1
ATOM 1491 C CA . SER A 1 191 ? 28.526 11.924 -26.078 1.00 48.03 191 SER A CA 1
ATOM 1492 C C . SER A 1 191 ? 28.762 10.561 -26.736 1.00 48.03 191 SER A C 1
ATOM 1494 O O . SER A 1 191 ? 27.816 10.014 -27.287 1.00 48.03 191 SER A O 1
ATOM 1496 N N . ASP A 1 192 ? 29.961 9.990 -26.607 1.00 47.06 192 ASP A N 1
ATOM 1497 C CA . ASP A 1 192 ? 30.305 8.647 -27.068 1.00 47.06 192 ASP A CA 1
ATOM 1498 C C . ASP A 1 192 ? 31.224 7.961 -26.046 1.00 47.06 192 ASP A C 1
ATOM 1500 O O . ASP A 1 192 ? 32.398 8.307 -25.904 1.00 47.06 192 ASP A O 1
ATOM 1504 N N . GLY A 1 193 ? 30.688 6.990 -25.310 1.00 51.94 193 GLY A N 1
ATOM 1505 C CA . GLY A 1 193 ? 31.450 6.181 -24.364 1.00 51.94 193 GLY A CA 1
ATOM 1506 C C . GLY A 1 193 ? 30.553 5.390 -23.423 1.00 51.94 193 GLY A C 1
ATOM 1507 O O . GLY A 1 193 ? 29.407 5.770 -23.170 1.00 51.94 193 GLY A O 1
ATOM 1508 N N . ASP A 1 194 ? 31.072 4.278 -22.900 1.00 47.56 194 ASP A N 1
ATOM 1509 C CA . ASP A 1 194 ? 30.454 3.646 -21.740 1.00 47.56 194 ASP A CA 1
ATOM 1510 C C . ASP A 1 194 ? 30.370 4.674 -20.602 1.00 47.56 194 ASP A C 1
ATOM 1512 O O . ASP A 1 194 ? 31.346 5.397 -20.368 1.00 47.56 194 ASP A O 1
ATOM 1516 N N . PRO A 1 195 ? 29.219 4.781 -19.910 1.00 47.59 195 PRO A N 1
ATOM 1517 C CA . PRO A 1 195 ? 29.088 5.685 -18.785 1.00 47.59 195 PRO A CA 1
ATOM 1518 C C . PRO A 1 195 ? 30.211 5.370 -17.787 1.00 47.59 195 PRO A C 1
ATOM 1520 O O . PRO A 1 195 ? 30.459 4.189 -17.507 1.00 47.59 195 PRO A O 1
ATOM 1523 N N . PRO A 1 196 ? 30.927 6.390 -17.273 1.00 43.16 196 PRO A N 1
ATOM 1524 C CA . PRO A 1 196 ? 31.947 6.159 -16.268 1.00 43.16 196 PRO A CA 1
ATOM 1525 C C . PRO A 1 196 ? 31.302 5.416 -15.092 1.00 43.16 196 PRO A C 1
ATOM 1527 O O . PRO A 1 196 ? 30.113 5.626 -14.829 1.00 43.16 196 PRO A O 1
ATOM 1530 N N . PRO A 1 197 ? 32.046 4.532 -14.401 1.00 43.91 197 PRO A N 1
ATOM 1531 C CA . PRO A 1 197 ? 31.525 3.817 -13.249 1.00 43.91 197 PRO A CA 1
ATOM 1532 C C . PRO A 1 197 ? 30.890 4.831 -12.306 1.00 43.91 197 PRO A C 1
ATOM 1534 O O . PRO A 1 197 ? 31.550 5.746 -11.814 1.00 43.91 197 PRO A O 1
ATOM 1537 N N . PHE A 1 198 ? 29.580 4.694 -12.136 1.00 44.66 198 PHE A N 1
ATOM 1538 C CA . PHE A 1 198 ? 28.800 5.537 -11.261 1.00 44.66 198 PHE A CA 1
ATOM 1539 C C . PHE A 1 198 ? 29.293 5.314 -9.833 1.00 44.66 198 PHE A C 1
ATOM 1541 O O . PHE A 1 198 ? 28.882 4.379 -9.151 1.00 44.66 198 PHE A O 1
ATOM 1548 N N . THR A 1 199 ? 30.187 6.179 -9.367 1.00 39.72 199 THR A N 1
ATOM 1549 C CA . THR A 1 199 ? 30.220 6.533 -7.955 1.00 39.72 199 THR A CA 1
ATOM 1550 C C . THR A 1 199 ? 29.019 7.434 -7.729 1.00 39.72 199 THR A C 1
ATOM 1552 O O . THR A 1 199 ? 29.124 8.655 -7.840 1.00 39.72 199 THR A O 1
ATOM 1555 N N . ALA A 1 200 ? 27.865 6.832 -7.421 1.00 34.06 200 ALA A N 1
ATOM 1556 C CA . ALA A 1 200 ? 26.942 7.506 -6.523 1.00 34.06 200 ALA A CA 1
ATOM 1557 C C . ALA A 1 200 ? 27.773 7.823 -5.289 1.00 34.06 200 ALA A C 1
ATOM 1559 O O . ALA A 1 200 ? 28.068 6.942 -4.482 1.00 34.06 200 ALA A O 1
ATOM 1560 N N . THR A 1 201 ? 28.164 9.078 -5.124 1.00 32.03 201 THR A N 1
ATOM 1561 C CA . THR A 1 201 ? 28.274 9.575 -3.768 1.00 32.03 201 THR A CA 1
ATOM 1562 C C . THR A 1 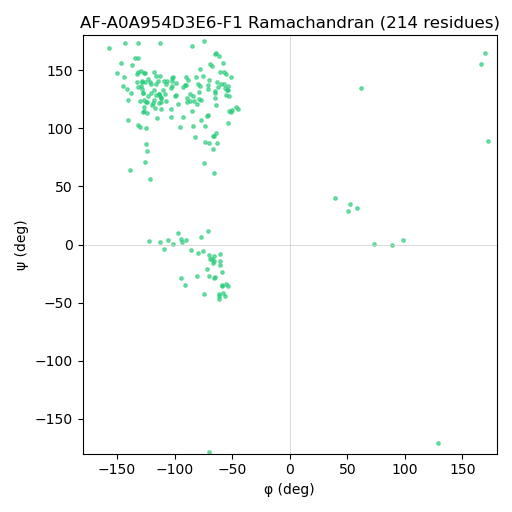201 ? 26.836 9.556 -3.289 1.00 32.03 201 THR A C 1
ATOM 1564 O O . THR A 1 201 ? 26.069 10.464 -3.614 1.00 32.03 201 THR A O 1
ATOM 1567 N N . ALA A 1 202 ? 26.429 8.463 -2.633 1.00 32.16 202 ALA A N 1
ATOM 1568 C CA . ALA A 1 202 ? 25.201 8.472 -1.870 1.00 32.16 202 ALA A CA 1
ATOM 1569 C C . ALA A 1 202 ? 25.274 9.760 -1.057 1.00 32.16 202 ALA A C 1
ATOM 1571 O O . ALA A 1 202 ? 26.227 9.978 -0.301 1.00 32.16 202 ALA A O 1
ATOM 1572 N N . SER A 1 203 ? 24.324 10.662 -1.286 1.00 27.92 203 SER A N 1
ATOM 1573 C CA . SER A 1 203 ? 24.036 11.674 -0.290 1.00 27.92 203 SER A CA 1
ATOM 1574 C C . SER A 1 203 ? 23.472 10.865 0.854 1.00 27.92 203 SER A C 1
ATOM 1576 O O . SER A 1 203 ? 22.269 10.652 0.940 1.00 27.92 203 SER A O 1
ATOM 1578 N N . PHE A 1 204 ? 24.365 10.280 1.656 1.00 30.12 204 PHE A N 1
ATOM 1579 C CA . PHE A 1 204 ? 23.990 9.757 2.940 1.00 30.12 204 PHE A CA 1
ATOM 1580 C C . PHE A 1 204 ? 23.260 10.930 3.568 1.00 30.12 204 PHE A C 1
ATOM 1582 O O . PHE A 1 204 ? 23.858 11.988 3.798 1.00 30.12 204 PHE A O 1
ATOM 1589 N N . PHE A 1 205 ? 21.955 10.770 3.790 1.00 28.94 205 PHE A N 1
ATOM 1590 C CA . PHE A 1 205 ? 21.352 11.472 4.895 1.00 28.94 205 PHE A CA 1
ATOM 1591 C C . PHE A 1 205 ? 22.329 11.249 6.031 1.00 28.94 205 PHE A C 1
ATOM 1593 O O . PHE A 1 205 ? 22.661 10.111 6.372 1.00 28.94 205 PHE A O 1
ATOM 1600 N N . ARG A 1 206 ? 22.903 12.346 6.509 1.00 27.14 206 ARG A N 1
ATOM 1601 C CA . ARG A 1 206 ? 23.628 12.335 7.755 1.00 27.14 206 ARG A CA 1
ATOM 1602 C C . ARG A 1 206 ? 22.556 11.977 8.776 1.00 27.14 206 ARG A C 1
ATOM 1604 O O . ARG A 1 206 ? 21.840 12.842 9.262 1.00 27.14 206 ARG A O 1
ATOM 1611 N N . THR A 1 207 ? 22.341 10.683 8.985 1.00 30.23 207 THR A N 1
ATOM 1612 C CA . THR A 1 207 ? 21.601 10.190 10.127 1.00 30.23 207 THR A CA 1
ATOM 1613 C C . THR A 1 207 ? 22.531 10.472 11.285 1.00 30.23 207 THR A C 1
ATOM 1615 O O . THR A 1 207 ? 23.379 9.654 11.645 1.00 30.23 207 THR A O 1
ATOM 1618 N N . ASP A 1 208 ? 22.421 11.682 11.821 1.00 29.00 208 ASP A N 1
ATOM 1619 C CA . ASP A 1 208 ? 22.861 12.005 13.167 1.00 29.00 208 ASP A CA 1
ATOM 1620 C C . ASP A 1 208 ? 21.961 11.223 14.140 1.00 29.00 208 ASP A C 1
ATOM 1622 O O . ASP A 1 208 ? 21.198 11.828 14.873 1.00 29.00 208 ASP A O 1
ATOM 1626 N N . THR A 1 209 ? 21.986 9.887 14.059 1.00 29.98 209 THR A N 1
ATOM 1627 C CA . THR A 1 209 ? 21.414 8.890 14.975 1.00 29.98 209 THR A CA 1
ATOM 1628 C C . THR A 1 209 ? 21.556 7.504 14.338 1.00 29.98 209 THR A C 1
ATOM 1630 O O . THR A 1 209 ? 20.683 6.993 13.642 1.00 29.98 209 THR A O 1
ATOM 1633 N N . PHE A 1 210 ? 22.686 6.853 14.611 1.00 33.88 210 PHE A N 1
ATOM 1634 C CA . PHE A 1 210 ? 22.641 5.421 14.894 1.00 33.88 210 PHE A CA 1
ATOM 1635 C C . PHE A 1 210 ? 21.874 5.290 16.213 1.00 33.88 210 PHE A C 1
ATOM 1637 O O . PHE A 1 210 ? 22.474 5.433 17.278 1.00 33.88 210 PHE A O 1
ATOM 1644 N N . ASP A 1 211 ? 20.557 5.084 16.165 1.00 30.83 211 ASP A N 1
ATOM 1645 C CA . ASP A 1 211 ? 19.874 4.572 17.348 1.00 30.83 211 ASP A CA 1
ATOM 1646 C C . ASP A 1 211 ? 20.253 3.097 17.466 1.00 30.83 211 ASP A C 1
ATOM 1648 O O . ASP A 1 211 ? 19.804 2.230 16.719 1.00 30.83 211 ASP A O 1
ATOM 1652 N N . HIS A 1 212 ? 21.186 2.834 18.375 1.00 30.06 212 HIS A N 1
ATOM 1653 C CA . HIS A 1 212 ? 21.773 1.523 18.635 1.00 30.06 212 HIS A CA 1
ATOM 1654 C C . HIS A 1 212 ? 20.807 0.539 19.318 1.00 30.06 212 HIS A C 1
ATOM 1656 O O . HIS A 1 212 ? 21.236 -0.528 19.755 1.00 30.06 212 HIS A O 1
ATOM 1662 N N . PHE A 1 213 ? 19.516 0.861 19.386 1.00 32.06 213 PHE A N 1
ATOM 1663 C CA . PHE A 1 213 ? 18.529 0.119 20.153 1.00 32.06 213 PHE A CA 1
ATOM 1664 C C . PHE A 1 213 ? 17.372 -0.342 19.266 1.00 32.06 213 PHE A C 1
ATOM 1666 O O . PHE A 1 213 ? 16.271 0.196 19.288 1.00 32.06 213 PHE A O 1
ATOM 1673 N N . PHE A 1 214 ? 17.615 -1.437 18.546 1.00 35.16 214 PHE A N 1
ATOM 1674 C CA . PHE A 1 214 ? 16.602 -2.489 18.453 1.00 35.16 214 PHE A CA 1
ATOM 1675 C C . PHE A 1 214 ? 16.594 -3.225 19.799 1.00 35.16 214 PHE A C 1
ATOM 1677 O O . PHE A 1 214 ? 17.105 -4.343 19.906 1.00 35.16 214 PHE A O 1
ATOM 1684 N N . ASP A 1 215 ? 16.109 -2.555 20.845 1.00 32.19 215 ASP A N 1
ATOM 1685 C CA . ASP A 1 215 ? 15.840 -3.220 22.113 1.00 32.19 215 ASP A CA 1
ATOM 1686 C C . ASP A 1 215 ? 14.531 -4.003 22.004 1.00 32.19 215 ASP A C 1
ATOM 1688 O O . ASP A 1 215 ? 13.558 -3.568 21.389 1.00 32.19 215 ASP A O 1
ATOM 1692 N N . ARG A 1 216 ? 14.607 -5.217 22.543 1.00 33.34 216 ARG A N 1
ATOM 1693 C CA . ARG A 1 216 ? 13.579 -6.257 22.567 1.00 33.34 216 ARG A CA 1
ATOM 1694 C C . ARG A 1 216 ? 12.453 -5.949 23.539 1.00 33.34 216 ARG A C 1
ATOM 1696 O O . ARG A 1 216 ? 12.753 -5.349 24.594 1.00 33.34 216 ARG A O 1
#